Protein 4GBS (pdb70)

Secondary structure (DSSP, 8-state):
------EEEEEETTTTEEEEE--------EEEETTTTEEEE--BTTB----SS-SEEEETTEEEESS-EEEE-S-SSTTT-------SPPEEPEEE---EEE------EE--EEE-TTT--EEEETT--PEEEE---EEE-----EEEE----TT-----EEEESS---/---EEEEEETTTTEEEEE--------EEEETTTTEEEE--BTTB----SS-SEEEETTEEEESS-EEEE-S-SSTTT-------S--EE-EEE---EEE-----S---EE--EEE-TTT--EEEETT---EEEE---EEE-----EEEE----TT-----EEEESS---

Nearest PDB structures (foldseek):
  4gbs-assembly1_A  TM=1.006E+00  e=5.704E-29  Bacteroides fragilis NCTC 9343
  4gbs-assembly2_B  TM=9.965E-01  e=3.617E-28  Bacteroides fragilis NCTC 9343
  3u22-assembly1_A  TM=9.365E-01  e=2.696E-19  Phocaeicola vulgatus ATCC 8482
  6eu8-assembly1_A  TM=7.820E-01  e=2.515E-10  Tannerella forsythia
  6r2h-assembly1_A  TM=8.237E-01  e=5.166E-09  Prevotella intermedia

InterPro domains:
  IPR025921 HmuY protein [PF14064] (61-217)
  IPR025921 HmuY protein [cd12105] (53-220)

Foldseek 3Di:
DDDPVAFFPFDDPPQQKTKGKDQQVALQKWFAASPVSDIDDWADQAGTDDDPDGAWIDHLLWIAGDQKWKDDFPDLDPVVCVPQPGDDDTFHWDFDQPSFNDPPDVDTRHHGDTTTPRVSQWDWAVVPVTDIDGPRWMDIEVRFKTKGADDCDPVPDSIMIMMRPRDDD/DVAFFPFDDPPQQKTKGKDQQVALQKWFAASPVSDIDDWADLAGTDDDPDGAWIDHLLFIAGDQKWKDDFPDLDPVCCVVQDGDDDTFHWDFDQQSFNAQPAVPPGDTRHHGDTTTPRSSQWDWAVVPVTDIDRPRWMDMEVRFKTKGFDDSDPVPDSIMIMMRPRDDD

Structure (mmCIF, N/CA/C/O backbone):
data_4GBS
#
_entry.id   4GBS
#
_cell.length_a   66.009
_cell.length_b   66.009
_cell.length_c   263.457
_cell.angle_alpha   90.000
_cell.angle_beta   90.000
_cell.angle_gamma   90.000
#
_symmetry.space_group_name_H-M   'P 41 2 2'
#
loop_
_entity.id
_entity.type
_entity.pdbx_description
1 polymer 'Putative lipoprotein'
2 non-polymer 'SULFATE ION'
3 water water
#
loop_
_atom_site.group_PDB
_atom_site.id
_atom_site.type_symbol
_atom_site.label_atom_id
_atom_site.label_alt_id
_atom_site.label_comp_id
_atom_site.label_asym_id
_atom_site.label_entity_id
_atom_site.label_seq_id
_atom_site.pdbx_PDB_ins_code
_atom_site.Cartn_x
_atom_site.Cartn_y
_atom_site.Cartn_z
_atom_site.occupancy
_atom_site.B_iso_or_equiv
_atom_site.auth_seq_id
_atom_site.auth_comp_id
_atom_site.auth_asym_id
_atom_site.auth_atom_id
_atom_site.pdbx_PDB_model_num
ATOM 1 N N . PRO A 1 12 ? 83.941 91.210 48.234 1.00 138.64 35 PRO A N 1
ATOM 2 C CA . 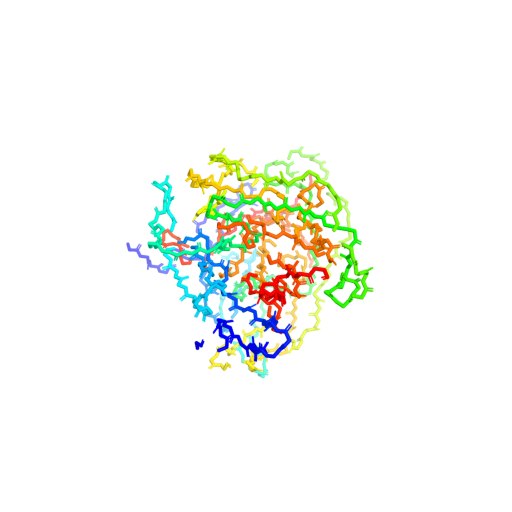PRO A 1 12 ? 82.682 90.471 48.041 1.00 138.44 35 PRO A CA 1
ATOM 3 C C . PRO A 1 12 ? 81.762 91.185 47.051 1.00 137.79 35 PRO A C 1
ATOM 4 O O . PRO A 1 12 ? 81.657 92.412 47.095 1.00 136.48 35 PRO A O 1
ATOM 8 N N . GLU A 1 13 ? 81.101 90.422 46.153 1.00 131.69 36 GLU A N 1
ATOM 9 C CA . GLU A 1 13 ? 80.198 90.973 45.134 1.00 126.72 36 GLU A CA 1
ATOM 10 C C . GLU A 1 13 ? 78.873 90.176 45.133 1.00 132.50 36 GLU A C 1
ATOM 11 O O . GLU A 1 13 ? 78.839 89.037 44.652 1.00 132.65 36 GLU A O 1
ATOM 17 N N . THR A 1 14 ? 77.793 90.779 45.700 1.00 130.01 37 THR A N 1
ATOM 18 C CA . THR A 1 14 ? 76.441 90.193 45.808 1.00 131.19 37 THR A CA 1
ATOM 19 C C . THR A 1 14 ? 75.505 90.760 44.705 1.00 129.11 37 THR A C 1
ATOM 20 O O . THR A 1 14 ? 75.942 91.590 43.898 1.00 123.94 37 THR A O 1
ATOM 24 N N . ALA A 1 15 ? 74.219 90.299 44.676 1.00 125.86 38 ALA A N 1
ATOM 25 C CA . ALA A 1 15 ? 73.180 90.751 43.732 1.00 121.46 38 ALA A CA 1
ATOM 26 C C . ALA A 1 15 ? 72.827 92.238 43.965 1.00 121.50 38 ALA A C 1
ATOM 27 O O . ALA A 1 15 ? 72.371 92.912 43.039 1.00 117.77 38 ALA A O 1
ATOM 34 N N . ASP A 1 17 ? 74.865 94.529 44.195 1.00 104.45 40 ASP A N 1
ATOM 35 C CA . ASP A 1 17 ? 75.863 95.253 43.410 1.00 99.31 40 ASP A CA 1
ATOM 36 C C . ASP A 1 17 ? 75.427 95.371 41.925 1.00 96.21 40 ASP A C 1
ATOM 37 O O . ASP A 1 17 ? 76.134 96.012 41.151 1.00 93.33 40 ASP A O 1
ATOM 42 N N . PHE A 1 18 ? 74.259 94.800 41.542 1.00 89.95 41 PHE A N 1
ATOM 43 C CA . PHE A 1 18 ? 73.710 94.909 40.186 1.00 84.92 41 PHE A CA 1
ATOM 44 C C . PHE A 1 18 ? 72.317 95.556 40.200 1.00 86.87 41 PHE A C 1
ATOM 45 O O . PHE A 1 18 ? 71.629 95.527 41.223 1.00 92.05 41 PHE A O 1
ATOM 53 N N . GLY A 1 19 ? 71.941 96.157 39.068 1.00 75.75 42 GLY A N 1
ATOM 54 C CA . GLY A 1 19 ? 70.675 96.860 38.894 1.00 74.73 42 GLY A CA 1
ATOM 55 C C . GLY A 1 19 ? 70.831 98.364 38.992 1.00 76.98 42 GLY A C 1
ATOM 56 O O . GLY A 1 19 ? 71.878 98.905 38.625 1.00 74.45 42 GLY A O 1
ATOM 57 N N . PHE A 1 20 ? 69.802 99.050 39.509 1.00 75.57 43 PHE A N 1
ATOM 58 C CA . PHE A 1 20 ? 69.819 100.501 39.686 1.00 75.31 43 PHE A CA 1
ATOM 59 C C . PHE A 1 20 ? 70.516 100.786 41.012 1.00 84.03 43 PHE A C 1
ATOM 60 O O . PHE A 1 20 ? 69.874 101.003 42.041 1.00 88.12 43 PHE A O 1
ATOM 68 N N . ILE A 1 21 ? 71.865 100.741 40.976 1.00 79.42 44 ILE A N 1
ATOM 69 C CA . ILE A 1 21 ? 72.760 100.891 42.127 1.00 81.49 44 ILE A CA 1
ATOM 70 C C . ILE A 1 21 ? 72.724 102.351 42.671 1.00 89.46 44 ILE A C 1
ATOM 71 O O . ILE A 1 21 ? 73.062 102.567 43.835 1.00 92.67 44 ILE A O 1
ATOM 76 N N . THR A 1 22 ? 72.277 103.321 41.851 1.00 85.87 45 THR A N 1
ATOM 77 C CA . THR A 1 22 ? 72.095 104.730 42.235 1.00 87.81 45 THR A CA 1
ATOM 78 C C . THR A 1 22 ? 70.782 105.247 41.603 1.00 91.99 45 THR A C 1
ATOM 79 O O . THR A 1 22 ? 70.523 105.024 40.414 1.00 86.76 45 THR A O 1
ATOM 83 N N . ILE A 1 23 ? 69.948 105.901 42.419 1.00 93.69 46 ILE A N 1
ATOM 84 C CA . ILE A 1 23 ? 68.684 106.514 42.004 1.00 94.26 46 ILE A CA 1
ATOM 85 C C . ILE A 1 23 ? 68.581 107.881 42.684 1.00 104.24 46 ILE A C 1
ATOM 86 O O . ILE A 1 23 ? 68.698 107.979 43.913 1.00 108.38 46 ILE A O 1
ATOM 91 N N . ASP A 1 24 ? 68.385 108.930 41.876 1.00 100.87 47 ASP A N 1
ATOM 92 C CA . ASP A 1 24 ? 68.174 110.298 42.342 1.00 105.07 47 ASP A CA 1
ATOM 93 C C . ASP A 1 24 ? 66.917 110.810 41.642 1.00 110.35 47 ASP A C 1
ATOM 94 O O . ASP A 1 24 ? 66.988 111.329 40.523 1.00 106.64 47 ASP A O 1
ATOM 99 N N . HIS A 1 25 ? 65.756 110.613 42.301 1.00 111.89 48 HIS A N 1
ATOM 100 C CA . HIS A 1 25 ? 64.433 110.982 41.792 1.00 113.61 48 HIS A CA 1
ATOM 101 C C . HIS A 1 25 ? 64.304 112.494 41.576 1.00 120.57 48 HIS A C 1
ATOM 102 O O . HIS A 1 25 ? 63.583 112.914 40.666 1.00 120.36 48 HIS A O 1
ATOM 109 N N . ALA A 1 26 ? 64.999 113.298 42.399 1.00 119.85 49 ALA A N 1
ATOM 110 C CA . ALA A 1 26 ? 64.978 114.756 42.311 1.00 122.99 49 ALA A CA 1
ATOM 111 C C . ALA A 1 26 ? 65.658 115.245 41.023 1.00 122.86 49 ALA A C 1
ATOM 112 O O . ALA A 1 26 ? 65.067 116.040 40.290 1.00 124.19 49 ALA A O 1
ATOM 114 N N . ASN A 1 27 ? 66.872 114.740 40.737 1.00 114.22 50 ASN A N 1
ATOM 115 C CA . ASN A 1 27 ? 67.672 115.129 39.573 1.00 109.96 50 ASN A CA 1
ATOM 116 C C . ASN A 1 27 ? 67.321 114.351 38.306 1.00 106.19 50 ASN A C 1
ATOM 117 O O . ASN A 1 27 ? 67.885 114.644 37.247 1.00 102.25 50 ASN A O 1
ATOM 122 N N . HIS A 1 28 ? 66.394 113.369 38.404 1.00 101.04 51 HIS A N 1
ATOM 123 C CA . HIS A 1 28 ? 65.956 112.464 37.314 1.00 96.17 51 HIS A CA 1
ATOM 124 C C . HIS A 1 28 ? 67.173 111.713 36.751 1.00 93.77 51 HIS A C 1
ATOM 125 O O . HIS A 1 28 ? 67.353 111.612 35.536 1.00 90.24 51 HIS A O 1
ATOM 132 N N . SER A 1 29 ? 68.035 111.245 37.659 1.00 89.61 52 SER A N 1
ATOM 133 C CA . SER A 1 29 ? 69.272 110.573 37.295 1.00 85.04 52 SER A CA 1
ATOM 134 C C . SER A 1 29 ? 69.434 109.254 38.058 1.00 87.10 52 SER A C 1
ATOM 135 O O . SER A 1 29 ? 68.652 108.941 38.967 1.00 90.67 52 SER A O 1
ATOM 138 N N . GLY A 1 30 ? 70.445 108.495 37.657 1.00 77.62 53 GLY A N 1
ATOM 139 C CA . GLY A 1 30 ? 70.785 107.234 38.289 1.00 76.34 53 GLY A CA 1
ATOM 140 C C . GLY A 1 30 ? 71.918 106.508 37.598 1.00 76.51 53 GLY A C 1
ATOM 141 O O . GLY A 1 30 ? 72.467 106.988 36.594 1.00 73.09 53 GLY A O 1
ATOM 142 N N . THR A 1 31 ? 72.241 105.315 38.127 1.00 72.40 54 THR A N 1
ATOM 143 C CA . THR A 1 31 ? 73.312 104.464 37.639 1.00 68.27 54 THR A CA 1
ATOM 144 C C . THR A 1 31 ? 72.827 103.032 37.617 1.00 71.34 54 THR A C 1
ATOM 145 O O . THR A 1 31 ? 72.282 102.535 38.601 1.00 73.33 54 THR A O 1
ATOM 149 N N . VAL A 1 32 ? 73.044 102.374 36.481 1.00 65.36 55 VAL A N 1
ATOM 150 C CA . VAL A 1 32 ? 72.692 100.975 36.249 1.00 63.72 55 VAL A CA 1
ATOM 151 C C . VAL A 1 32 ? 73.983 100.174 36.089 1.00 65.14 55 VAL A C 1
ATOM 152 O O . VAL A 1 32 ? 74.882 100.616 35.367 1.00 61.76 55 VAL A O 1
ATOM 156 N N . ARG A 1 33 ? 74.058 98.997 36.749 1.00 62.60 56 ARG A N 1
ATOM 157 C CA . ARG A 1 33 ? 75.178 98.066 36.629 1.00 61.82 56 ARG A CA 1
ATOM 158 C C . ARG A 1 33 ? 74.620 96.669 36.325 1.00 65.83 56 ARG A C 1
ATOM 159 O O . ARG A 1 33 ? 73.737 96.186 37.034 1.00 68.07 56 ARG A O 1
ATOM 167 N N . VAL A 1 34 ? 75.092 96.047 35.232 1.00 60.53 57 VAL A N 1
ATOM 168 C CA . VAL A 1 34 ? 74.629 94.714 34.843 1.00 60.62 57 VAL A CA 1
ATOM 169 C C . VAL A 1 34 ? 75.814 93.807 34.521 1.00 63.46 57 VAL A C 1
ATOM 170 O O . VAL A 1 34 ? 76.851 94.270 34.038 1.00 62.18 57 VAL A O 1
ATOM 174 N N . ASP A 1 35 ? 75.630 92.501 34.779 1.00 61.48 58 ASP A N 1
ATOM 175 C CA . ASP A 1 35 ? 76.560 91.444 34.399 1.00 60.90 58 ASP A CA 1
ATOM 176 C C . ASP A 1 35 ? 76.142 90.967 33.000 1.00 62.60 58 ASP A C 1
ATOM 177 O O . ASP A 1 35 ? 75.136 90.264 32.842 1.00 63.59 58 ASP A O 1
ATOM 182 N N . ALA A 1 36 ? 76.884 91.409 31.991 1.00 56.34 59 ALA A N 1
ATOM 183 C CA . ALA A 1 36 ? 76.628 91.063 30.598 1.00 54.84 59 ALA A CA 1
ATOM 184 C C . ALA A 1 36 ? 77.758 90.154 30.045 1.00 62.89 59 ALA A C 1
ATOM 185 O O . ALA A 1 36 ? 77.948 90.065 28.833 1.00 62.36 59 ALA A O 1
ATOM 187 N N . THR A 1 37 ? 78.479 89.449 30.940 1.00 62.19 60 THR A N 1
ATOM 188 C CA . THR A 1 37 ? 79.573 88.553 30.554 1.00 62.81 60 THR A CA 1
ATOM 189 C C . THR A 1 37 ? 79.079 87.281 29.792 1.00 68.51 60 THR A C 1
ATOM 190 O O . THR A 1 37 ? 79.866 86.708 29.034 1.00 69.31 60 THR A O 1
ATOM 194 N N . GLN A 1 38 ? 77.822 86.833 29.999 1.00 65.53 61 GLN A N 1
ATOM 195 C CA . GLN A 1 38 ? 77.313 85.632 29.320 1.00 66.77 61 GLN A CA 1
ATOM 196 C C . GLN A 1 38 ? 76.820 85.939 27.915 1.00 67.56 61 GLN A C 1
ATOM 197 O O . GLN A 1 38 ? 76.163 86.964 27.693 1.00 65.20 61 GLN A O 1
ATOM 203 N N . TYR A 1 39 ? 77.125 85.039 26.970 1.00 63.89 62 TYR A N 1
ATOM 204 C CA . TYR A 1 39 ? 76.696 85.165 25.575 1.00 62.07 62 TYR A CA 1
ATOM 205 C C . TYR A 1 39 ? 75.254 84.709 25.382 1.00 65.83 62 TYR A C 1
ATOM 206 O O . TYR A 1 39 ? 74.635 84.999 24.357 1.00 65.12 62 TYR A O 1
ATOM 215 N N . THR A 1 40 ? 74.724 83.996 26.375 1.00 63.02 63 THR A N 1
ATOM 216 C CA . THR A 1 40 ? 73.420 83.358 26.354 1.00 64.22 63 THR A CA 1
ATOM 217 C C . THR A 1 40 ? 72.353 84.192 27.050 1.00 67.61 63 THR A C 1
ATOM 218 O O . THR A 1 40 ? 71.256 83.691 27.286 1.00 69.71 63 THR A O 1
ATOM 233 N N . TRP A 1 42 ? 70.277 88.219 27.704 1.00 61.39 65 TRP A N 1
ATOM 234 C CA . TRP A 1 42 ? 69.930 89.630 27.553 1.00 58.57 65 TRP A CA 1
ATOM 235 C C . TRP A 1 42 ? 69.625 90.213 28.913 1.00 63.12 65 TRP A C 1
ATOM 236 O O . TRP A 1 42 ? 68.937 89.581 29.700 1.00 66.42 65 TRP A O 1
ATOM 247 N N . ASN A 1 43 ? 70.100 91.408 29.179 1.00 57.20 66 ASN A N 1
ATOM 248 C CA . ASN A 1 43 ? 6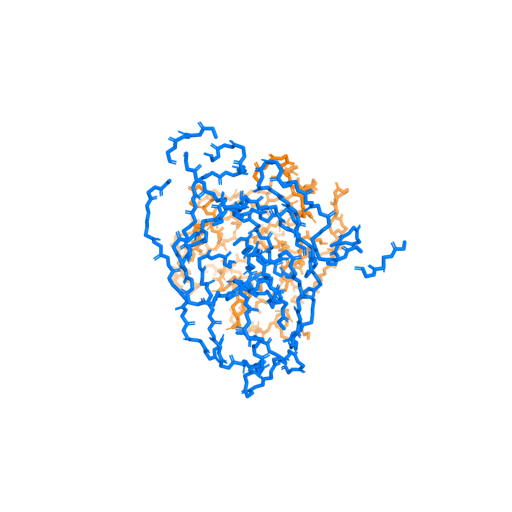9.856 92.120 30.416 1.00 57.63 66 ASN A CA 1
ATOM 249 C C . ASN A 1 43 ? 68.997 93.302 30.054 1.00 60.70 66 ASN A C 1
ATOM 250 O O . ASN A 1 43 ? 69.447 94.212 29.336 1.00 58.61 66 ASN A O 1
ATOM 255 N N . TYR A 1 44 ? 67.725 93.225 30.456 1.00 57.41 67 TYR A N 1
ATOM 256 C CA . TYR A 1 44 ? 66.693 94.209 30.151 1.00 56.03 67 TYR A CA 1
ATOM 257 C C . TYR A 1 44 ? 66.637 95.268 31.233 1.00 61.45 67 TYR A C 1
ATOM 258 O O . TYR A 1 44 ? 66.650 94.952 32.420 1.00 62.63 67 TYR A O 1
ATOM 267 N N . ILE A 1 45 ? 66.605 96.535 30.800 1.00 57.33 68 ILE A N 1
ATOM 268 C CA . ILE A 1 45 ? 66.556 97.703 31.664 1.00 58.04 68 ILE A CA 1
ATOM 269 C C . ILE A 1 45 ? 65.264 98.441 31.392 1.00 64.99 68 ILE A C 1
ATOM 270 O O . ILE A 1 45 ? 64.944 98.744 30.241 1.00 64.33 68 ILE A O 1
ATOM 275 N N . ASN A 1 46 ? 64.528 98.732 32.452 1.00 64.32 69 ASN A N 1
ATOM 276 C CA . ASN A 1 46 ? 63.309 99.503 32.360 1.00 65.54 69 ASN A CA 1
ATOM 277 C C . ASN A 1 46 ? 63.528 100.791 33.163 1.00 70.72 69 ASN A C 1
ATOM 278 O O . ASN A 1 46 ? 63.541 100.784 34.399 1.00 72.08 69 ASN A O 1
ATOM 283 N N . LEU A 1 47 ? 63.763 101.885 32.426 1.00 65.24 70 LEU A N 1
ATOM 284 C CA . LEU A 1 47 ? 64.010 103.219 32.954 1.00 66.52 70 LEU A CA 1
ATOM 285 C C . LEU A 1 47 ? 62.719 103.861 33.482 1.00 76.00 70 LEU A C 1
ATOM 286 O O . LEU A 1 47 ? 62.789 104.783 34.292 1.00 80.07 70 LEU A O 1
ATOM 291 N N . HIS A 1 48 ? 61.550 103.370 33.040 1.00 73.21 71 HIS A N 1
ATOM 292 C CA . HIS A 1 48 ? 60.247 103.842 33.491 1.00 77.20 71 HIS A CA 1
ATOM 293 C C . HIS A 1 48 ? 59.937 103.330 34.897 1.00 86.13 71 HIS A C 1
ATOM 294 O O . HIS A 1 48 ? 59.423 104.095 35.720 1.00 89.47 71 HIS A O 1
ATOM 301 N N . THR A 1 49 ? 60.215 102.032 35.163 1.00 82.27 72 THR A N 1
ATOM 302 C CA . THR A 1 49 ? 59.907 101.394 36.452 1.00 85.69 72 THR A CA 1
ATOM 303 C C . THR A 1 49 ? 61.162 101.238 37.344 1.00 91.56 72 THR A C 1
ATOM 304 O O . THR A 1 49 ? 61.020 100.835 38.504 1.00 95.77 72 THR A O 1
ATOM 308 N N . LEU A 1 50 ? 62.376 101.564 36.813 1.00 83.96 73 LEU A N 1
ATOM 309 C CA . LEU A 1 50 ? 63.683 101.446 37.492 1.00 82.23 73 LEU A CA 1
ATOM 310 C C . LEU A 1 50 ? 63.870 99.986 37.939 1.00 86.86 73 LEU A C 1
ATOM 311 O O . LEU A 1 50 ? 64.176 99.693 39.098 1.00 90.32 73 LEU A O 1
ATOM 316 N N . GLN A 1 51 ? 63.656 99.079 36.983 1.00 81.10 74 GLN A N 1
ATOM 317 C CA . GLN A 1 51 ? 63.718 97.633 37.154 1.00 81.71 74 GLN A CA 1
ATOM 318 C C . GLN A 1 51 ? 64.599 96.971 36.090 1.00 81.75 74 GLN A C 1
ATOM 319 O O . GLN A 1 51 ? 64.709 97.443 34.948 1.00 76.29 74 GLN A O 1
ATOM 325 N N . ILE A 1 52 ? 65.212 95.853 36.497 1.00 80.55 75 ILE A N 1
ATOM 326 C CA . ILE A 1 52 ? 66.146 95.024 35.740 1.00 77.45 75 ILE A CA 1
ATOM 327 C C . ILE A 1 52 ? 65.579 93.621 35.661 1.00 82.11 75 ILE A C 1
ATOM 328 O O . ILE A 1 52 ? 64.940 93.146 36.599 1.00 85.99 75 ILE A O 1
ATOM 333 N N . ASP A 1 53 ? 65.757 92.989 34.508 1.00 75.80 76 ASP A N 1
ATOM 334 C CA . ASP A 1 53 ? 65.313 91.626 34.255 1.00 77.02 76 ASP A CA 1
ATOM 335 C C . ASP A 1 53 ? 66.283 91.010 33.257 1.00 74.87 76 ASP A C 1
ATOM 336 O O . ASP A 1 53 ? 67.101 91.720 32.677 1.00 68.45 76 ASP A O 1
ATOM 341 N N . SER A 1 54 ? 66.223 89.697 33.089 1.00 74.32 77 SER A N 1
ATOM 342 C CA . SER A 1 54 ? 67.070 89.002 32.135 1.00 72.38 77 SER A CA 1
ATOM 343 C C . SER A 1 54 ? 66.318 87.816 31.551 1.00 78.02 77 SER A C 1
ATOM 344 O O . SER A 1 54 ? 65.338 87.348 32.129 1.00 81.23 77 SER A O 1
ATOM 347 N N . ALA A 1 55 ? 66.769 87.352 30.390 1.00 71.95 78 ALA A N 1
ATOM 348 C CA . ALA A 1 55 ? 66.221 86.196 29.700 1.00 72.43 78 ALA A CA 1
ATOM 349 C C . ALA A 1 55 ? 67.269 85.602 28.801 1.00 73.42 78 ALA A C 1
ATOM 350 O O . ALA A 1 55 ? 68.185 86.311 28.367 1.00 69.04 78 ALA A O 1
ATOM 357 N N . VAL A 1 57 ? 68.986 83.925 25.472 1.00 69.06 80 VAL A N 1
ATOM 358 C CA . VAL A 1 57 ? 68.982 84.212 24.051 1.00 66.79 80 VAL A CA 1
ATOM 359 C C . VAL A 1 57 ? 69.752 83.039 23.397 1.00 73.47 80 VAL A C 1
ATOM 360 O O . VAL A 1 57 ? 70.881 82.713 23.805 1.00 72.70 80 VAL A O 1
ATOM 364 N N . THR A 1 58 ? 69.073 82.353 22.457 1.00 72.48 81 THR A N 1
ATOM 365 C CA . THR A 1 58 ? 69.585 81.178 21.743 1.00 75.10 81 THR A CA 1
ATOM 366 C C . THR A 1 58 ? 69.701 81.449 20.242 1.00 80.28 81 THR A C 1
ATOM 367 O O . THR A 1 58 ? 69.420 82.559 19.785 1.00 77.75 81 THR A O 1
ATOM 371 N N . ALA A 1 59 ? 70.046 80.405 19.464 1.00 79.89 82 ALA A N 1
ATOM 372 C CA . ALA A 1 59 ? 70.116 80.483 18.007 1.00 79.92 82 ALA A CA 1
ATOM 373 C C . ALA A 1 59 ? 68.714 80.651 17.418 1.00 85.94 82 ALA A C 1
ATOM 374 O O . ALA A 1 59 ? 68.575 81.004 16.251 1.00 84.85 82 ALA A O 1
ATOM 376 N N . GLU A 1 60 ? 67.676 80.421 18.249 1.00 85.89 83 GLU A N 1
ATOM 377 C CA . GLU A 1 60 ? 66.259 80.546 17.905 1.00 87.63 83 GLU A CA 1
ATOM 378 C C . GLU A 1 60 ? 65.669 81.889 18.424 1.00 91.36 83 GLU A C 1
ATOM 379 O O . GLU A 1 60 ? 64.446 82.074 18.384 1.00 92.43 83 GLU A O 1
ATOM 385 N N . GLY A 1 61 ? 66.534 82.812 18.869 1.00 85.73 84 GLY A N 1
ATOM 386 C CA . GLY A 1 61 ? 66.121 84.125 19.358 1.00 83.00 84 GLY A CA 1
ATOM 387 C C . GLY A 1 61 ? 66.020 84.250 20.866 1.00 86.08 84 GLY A C 1
ATOM 388 O O . GLY A 1 61 ? 66.634 83.470 21.604 1.00 86.58 84 GLY A O 1
ATOM 389 N N . ALA A 1 62 ? 65.233 85.237 21.330 1.00 81.07 85 ALA A N 1
ATOM 390 C CA . ALA A 1 62 ? 65.083 85.528 22.747 1.00 80.58 85 ALA A CA 1
ATOM 391 C C . ALA A 1 62 ? 63.617 85.610 23.198 1.00 85.23 85 ALA A C 1
ATOM 392 O O . ALA A 1 62 ? 62.708 85.721 22.384 1.00 86.19 85 ALA A O 1
ATOM 394 N N . ASP A 1 63 ? 63.417 85.571 24.523 1.00 82.50 86 ASP A N 1
ATOM 395 C CA . ASP A 1 63 ? 62.137 85.730 25.190 1.00 84.11 86 ASP A CA 1
ATOM 396 C C . ASP A 1 63 ? 62.121 87.082 25.891 1.00 82.29 86 ASP A C 1
ATOM 397 O O . ASP A 1 63 ? 62.451 87.162 27.071 1.00 82.77 86 ASP A O 1
ATOM 402 N N . ASP A 1 64 ? 61.771 88.150 25.163 1.00 74.93 87 ASP A N 1
ATOM 403 C CA . ASP A 1 64 ? 61.726 89.508 25.712 1.00 72.68 87 ASP A CA 1
ATOM 404 C C . ASP A 1 64 ? 60.588 89.659 26.706 1.00 80.68 87 ASP A C 1
ATOM 405 O O . ASP A 1 64 ? 59.483 89.171 26.429 1.00 84.04 87 ASP A O 1
ATOM 410 N N . PRO A 1 65 ? 60.800 90.373 27.833 1.00 76.02 88 PRO A N 1
ATOM 411 C CA . PRO A 1 65 ? 59.690 90.592 28.778 1.00 78.98 88 PRO A CA 1
ATOM 412 C C . PRO A 1 65 ? 58.638 91.533 28.180 1.00 82.86 88 PRO A C 1
ATOM 413 O O . PRO A 1 65 ? 58.865 92.145 27.127 1.00 79.27 88 PRO A O 1
ATOM 417 N N . ASP A 1 66 ? 57.486 91.646 28.842 1.00 85.10 89 ASP A N 1
ATOM 418 C CA . ASP A 1 66 ? 56.374 92.470 28.360 1.00 87.43 89 ASP A CA 1
ATOM 419 C C . ASP A 1 66 ? 56.793 93.937 28.217 1.00 89.29 89 ASP A C 1
ATOM 420 O O . ASP A 1 66 ? 56.410 94.593 27.251 1.00 88.67 89 ASP A O 1
ATOM 425 N N . THR A 1 67 ? 57.616 94.433 29.144 1.00 84.78 90 THR A N 1
ATOM 426 C CA . THR A 1 67 ? 57.999 95.834 29.152 1.00 82.04 90 THR A CA 1
ATOM 427 C C . THR A 1 67 ? 59.509 95.953 29.414 1.00 80.89 90 THR A C 1
ATOM 428 O O . THR A 1 67 ? 60.067 95.197 30.211 1.00 82.12 90 THR A O 1
ATOM 432 N N . TRP A 1 68 ? 60.169 96.877 28.690 1.00 72.17 91 TRP A N 1
ATOM 433 C CA . TRP A 1 68 ? 61.613 97.194 28.753 1.00 67.44 91 TRP A CA 1
ATOM 434 C C . TRP A 1 68 ? 61.923 98.377 27.834 1.00 68.55 91 TRP A C 1
ATOM 435 O O . TRP A 1 68 ? 61.181 98.635 26.881 1.00 68.10 91 TRP A O 1
ATOM 446 N N . ASP A 1 69 ? 63.009 99.094 28.117 1.00 63.54 92 ASP A N 1
ATOM 447 C CA . ASP A 1 69 ? 63.413 100.248 27.315 1.00 62.00 92 ASP A CA 1
ATOM 448 C C . ASP A 1 69 ? 64.665 99.914 26.484 1.00 63.99 92 ASP A C 1
ATOM 449 O O . ASP A 1 69 ? 64.722 100.280 25.300 1.00 65.59 92 ASP A O 1
ATOM 454 N N . LEU A 1 70 ? 65.631 99.194 27.077 1.00 56.45 93 LEU A N 1
ATOM 455 C CA . LEU A 1 70 ? 66.826 98.740 26.362 1.00 53.59 93 LEU A CA 1
ATOM 456 C C . LEU A 1 70 ? 67.320 97.423 26.974 1.00 55.58 93 LEU A C 1
ATOM 457 O O . LEU A 1 70 ? 66.859 97.017 28.047 1.00 55.17 93 LEU A O 1
ATOM 462 N N . ALA A 1 71 ? 68.208 96.737 26.252 1.00 51.07 94 ALA A N 1
ATOM 463 C CA . ALA A 1 71 ? 68.767 95.459 26.676 1.00 50.91 94 ALA A CA 1
ATOM 464 C C . ALA A 1 71 ? 70.234 95.387 26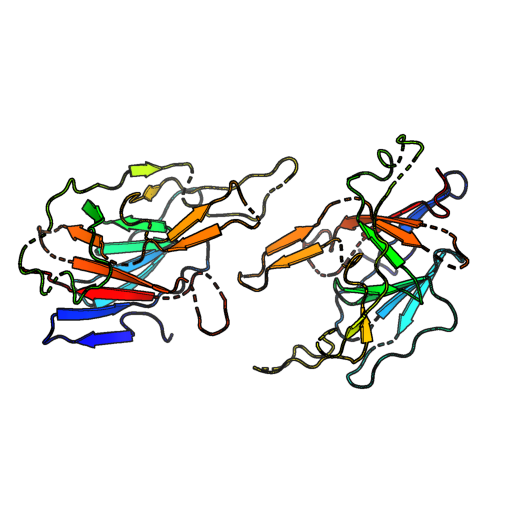.303 1.00 53.70 94 ALA A C 1
ATOM 465 O O . ALA A 1 71 ? 70.638 95.945 25.281 1.00 50.84 94 ALA A O 1
ATOM 467 N N . ILE A 1 72 ? 71.037 94.728 27.163 1.00 52.33 95 ILE A N 1
ATOM 468 C CA . ILE A 1 72 ? 72.486 94.566 26.986 1.00 50.57 95 ILE A CA 1
ATOM 469 C C . ILE A 1 72 ? 72.830 93.073 27.002 1.00 53.19 95 ILE A C 1
ATOM 470 O O . ILE A 1 72 ? 72.420 92.341 27.892 1.00 53.20 95 ILE A O 1
ATOM 475 N N . HIS A 1 73 ? 73.557 92.643 25.964 1.00 49.39 96 HIS A N 1
ATOM 476 C CA . HIS A 1 73 ? 74.139 91.322 25.721 1.00 49.51 96 HIS A CA 1
ATOM 477 C C . HIS A 1 73 ? 75.578 91.569 25.438 1.00 55.33 96 HIS A C 1
ATOM 478 O O . HIS A 1 73 ? 75.852 92.259 24.463 1.00 55.73 96 HIS A O 1
ATOM 485 N N . ARG A 1 74 ? 76.507 91.085 26.271 1.00 52.35 97 ARG A N 1
ATOM 486 C CA . ARG A 1 74 ? 77.926 91.382 26.073 1.00 51.82 97 ARG A CA 1
ATOM 487 C C . ARG A 1 74 ? 78.057 92.912 25.976 1.00 55.83 97 ARG A C 1
ATOM 488 O O . ARG A 1 74 ? 77.600 93.603 26.887 1.00 54.35 97 ARG A O 1
ATOM 496 N N . TYR A 1 75 ? 78.574 93.452 24.857 1.00 53.93 98 TYR A N 1
ATOM 497 C CA . TYR A 1 75 ? 78.714 94.912 24.730 1.00 52.69 98 TYR A CA 1
ATOM 498 C C . TYR A 1 75 ? 77.681 95.481 23.781 1.00 56.07 98 TYR A C 1
ATOM 499 O O . TYR A 1 75 ? 77.706 96.681 23.499 1.00 58.11 98 TYR A O 1
ATOM 508 N N . ASP A 1 76 ? 76.763 94.611 23.319 1.00 50.62 99 ASP A N 1
ATOM 509 C CA . ASP A 1 76 ? 75.676 94.864 22.380 1.00 48.92 99 ASP A CA 1
ATOM 510 C C . ASP A 1 76 ? 74.448 95.423 23.058 1.00 52.32 99 ASP A C 1
ATOM 511 O O . ASP A 1 76 ? 74.06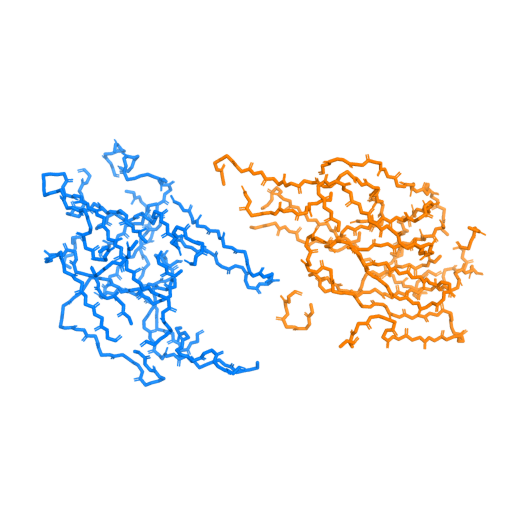4 94.979 24.137 1.00 51.72 99 ASP A O 1
ATOM 516 N N . VAL A 1 77 ? 73.793 96.358 22.381 1.00 49.33 100 VAL A N 1
ATOM 517 C CA . VAL A 1 77 ? 72.578 96.998 22.860 1.00 48.44 100 VAL A CA 1
ATOM 518 C C . VAL A 1 77 ? 71.469 96.832 21.819 1.00 51.97 100 VAL A C 1
ATOM 519 O O . VAL A 1 77 ? 71.713 96.968 20.620 1.00 52.04 100 VAL A O 1
ATOM 523 N N . LYS A 1 78 ? 70.257 96.558 22.289 1.00 48.82 101 LYS A N 1
ATOM 524 C CA . LYS A 1 78 ? 69.051 96.578 21.470 1.00 49.42 101 LYS A CA 1
ATOM 525 C C . LYS A 1 78 ? 68.042 97.442 22.217 1.00 53.32 101 LYS A C 1
ATOM 526 O O . LYS A 1 78 ? 68.131 97.583 23.446 1.00 51.65 101 LYS A O 1
ATOM 532 N N . THR A 1 79 ? 67.123 98.063 21.481 1.00 50.47 102 THR A N 1
ATOM 533 C CA . THR A 1 79 ? 66.114 98.910 22.101 1.00 51.22 102 THR A CA 1
ATOM 534 C C . THR A 1 79 ? 64.755 98.279 21.829 1.00 55.70 102 THR A C 1
ATOM 535 O O . THR A 1 79 ? 64.652 97.330 21.050 1.00 54.16 102 THR A O 1
ATOM 539 N N . ASN A 1 80 ? 63.722 98.775 22.501 1.00 54.83 103 ASN A N 1
ATOM 540 C CA . ASN A 1 80 ? 62.375 98.262 22.305 1.00 56.84 103 ASN A CA 1
ATOM 541 C C . ASN A 1 80 ? 61.607 99.236 21.434 1.00 61.35 103 ASN A C 1
ATOM 542 O O . ASN A 1 80 ? 60.839 100.039 21.956 1.00 62.33 103 ASN A O 1
ATOM 547 N N . GLY A 1 81 ? 61.874 99.215 20.126 1.00 57.76 104 GLY A N 1
ATOM 548 C CA . GLY A 1 81 ? 61.284 100.169 19.187 1.00 58.47 104 GLY A CA 1
ATOM 549 C C . GLY A 1 81 ? 61.810 101.588 19.373 1.00 63.63 104 GLY A C 1
ATOM 550 O O . GLY A 1 81 ? 61.145 102.554 19.008 1.00 66.10 104 GLY A O 1
ATOM 551 N N . GLY A 1 82 ? 62.993 101.712 19.961 1.00 59.56 105 GLY A N 1
ATOM 552 C CA . GLY A 1 82 ? 63.628 102.994 20.246 1.00 60.74 105 GLY A CA 1
ATOM 553 C C . GLY A 1 82 ? 64.542 103.471 19.138 1.00 64.84 105 GLY A C 1
ATOM 554 O O . GLY A 1 82 ? 64.711 102.785 18.124 1.00 64.12 105 GLY A O 1
ATOM 555 N N . GLU A 1 83 ? 65.089 104.672 19.299 1.00 61.34 106 GLU A N 1
ATOM 556 C CA . GLU A 1 83 ? 66.026 105.267 18.351 1.00 62.14 106 GLU A CA 1
ATOM 557 C C . GLU A 1 83 ? 67.068 106.052 19.151 1.00 65.53 106 GLU A C 1
ATOM 558 O O . GLU A 1 83 ? 66.757 106.651 20.186 1.00 65.27 106 GLU A O 1
ATOM 564 N N . VAL A 1 84 ? 68.330 105.934 18.730 1.00 61.81 107 VAL A N 1
ATOM 565 C CA . VAL A 1 84 ? 69.443 106.500 19.473 1.00 60.93 107 VAL A CA 1
ATOM 566 C C . VAL A 1 84 ? 70.240 107.494 18.629 1.00 67.58 107 VAL A C 1
ATOM 567 O O . VAL A 1 84 ? 70.445 107.286 17.437 1.00 68.35 107 VAL A O 1
ATOM 571 N N . LEU A 1 85 ? 70.727 108.550 19.290 1.00 65.17 108 LEU A N 1
ATOM 572 C CA . LEU A 1 85 ? 71.625 109.547 18.733 1.00 67.10 108 LEU A CA 1
ATOM 573 C C . LEU A 1 85 ? 72.892 109.626 19.588 1.00 69.41 108 LEU A C 1
ATOM 574 O O . LEU A 1 85 ? 72.802 109.813 20.802 1.00 68.10 108 LEU A O 1
ATOM 579 N N . GLU A 1 86 ? 74.065 109.474 18.953 1.00 66.26 109 GLU A N 1
ATOM 580 C CA . GLU A 1 86 ? 75.364 109.648 19.594 1.00 65.40 109 GLU A CA 1
ATOM 581 C C . GLU A 1 86 ? 75.700 111.142 19.556 1.00 73.91 109 GLU A C 1
ATOM 582 O O . GLU A 1 86 ? 75.931 111.694 18.469 1.00 74.90 109 GLU A O 1
ATOM 588 N N . THR A 1 87 ? 75.673 111.812 20.719 1.00 72.70 110 THR A N 1
ATOM 589 C CA . THR A 1 87 ? 75.965 113.249 20.789 1.00 76.40 110 THR A CA 1
ATOM 590 C C . THR A 1 87 ? 77.471 113.485 20.820 1.00 82.17 110 THR A C 1
ATOM 591 O O . THR A 1 87 ? 78.241 112.529 20.852 1.00 77.84 110 THR A O 1
ATOM 595 N N . ASP A 1 88 ? 77.888 114.763 20.807 1.00 84.79 111 ASP A N 1
ATOM 596 C CA . ASP A 1 88 ? 79.301 115.130 20.870 1.00 86.73 111 ASP A CA 1
ATOM 597 C C . ASP A 1 88 ? 79.731 115.336 22.333 1.00 88.69 111 ASP A C 1
ATOM 598 O O . ASP A 1 88 ? 80.930 115.465 22.587 1.00 89.25 111 ASP A O 1
ATOM 603 N N . TYR A 1 89 ? 78.766 115.340 23.290 1.00 83.60 112 TYR A N 1
ATOM 604 C CA . TYR A 1 89 ? 79.031 115.531 24.724 1.00 83.63 112 TYR A CA 1
ATOM 605 C C . TYR A 1 89 ? 79.638 114.271 25.328 1.00 84.68 112 TYR A C 1
ATOM 606 O O . TYR A 1 89 ? 79.220 113.161 24.981 1.00 81.44 112 TYR A O 1
ATOM 615 N N . GLN A 1 90 ? 80.631 114.449 26.226 1.00 82.60 113 GLN A N 1
ATOM 616 C CA . GLN A 1 90 ? 81.340 113.363 26.909 1.00 79.81 113 GLN A CA 1
ATOM 617 C C . GLN A 1 90 ? 81.007 113.333 28.420 1.00 82.55 113 GLN A C 1
ATOM 618 O O . GLN A 1 90 ? 81.614 112.586 29.188 1.00 81.38 113 GLN A O 1
ATOM 624 N N . SER A 1 91 ? 79.992 114.090 28.810 1.00 79.83 114 SER A N 1
ATOM 625 C CA . SER A 1 91 ? 79.507 114.210 30.176 1.00 80.07 114 SER A CA 1
ATOM 626 C C . SER A 1 91 ? 78.018 114.498 30.171 1.00 83.68 114 SER A C 1
ATOM 627 O O . SER A 1 91 ? 77.559 115.282 29.333 1.00 84.95 114 SER A O 1
ATOM 630 N N . LEU A 1 92 ? 77.261 113.881 31.108 1.00 77.65 115 LEU A N 1
ATOM 631 C CA . LEU A 1 92 ? 75.829 114.146 31.278 1.00 77.17 115 LEU A CA 1
ATOM 632 C C . LEU A 1 92 ? 75.633 115.606 31.721 1.00 87.92 115 LEU A C 1
ATOM 633 O O . LEU A 1 92 ? 74.656 116.245 31.315 1.00 90.54 115 LEU A O 1
ATOM 638 N N . SER A 1 93 ? 76.600 116.140 32.503 1.00 87.39 116 SER A N 1
ATOM 639 C CA . SER A 1 93 ? 76.660 117.525 32.993 1.00 92.44 116 SER A CA 1
ATOM 640 C C . SER A 1 93 ? 76.771 118.520 31.830 1.00 98.51 116 SER A C 1
ATOM 641 O O . SER A 1 93 ? 76.035 119.506 31.808 1.00 100.04 116 SER A O 1
ATOM 644 N N . ALA A 1 94 ? 77.669 118.232 30.856 1.00 95.43 117 ALA A N 1
ATOM 645 C CA . ALA A 1 94 ? 77.901 119.020 29.638 1.00 97.40 117 ALA A CA 1
ATOM 646 C C . ALA A 1 94 ? 76.613 119.105 28.787 1.00 100.45 117 ALA A C 1
ATOM 647 O O . ALA A 1 94 ? 76.297 120.181 28.269 1.00 104.24 117 ALA A O 1
ATOM 649 N N . LEU A 1 95 ? 75.865 117.983 28.672 1.00 91.74 118 LEU A N 1
ATOM 650 C CA . LEU A 1 95 ? 74.587 117.932 27.966 1.00 90.61 118 LEU A CA 1
ATOM 651 C C . LEU A 1 95 ? 73.553 118.817 28.673 1.00 99.27 118 LEU A C 1
ATOM 652 O O . LEU A 1 95 ? 72.967 119.689 28.034 1.00 101.53 118 LEU A O 1
ATOM 665 N N . ASN A 1 97 ? 73.936 121.285 30.763 1.00 113.57 120 ASN A N 1
ATOM 666 C CA . ASN A 1 97 ? 74.362 122.693 30.742 1.00 119.36 120 ASN A CA 1
ATOM 667 C C . ASN A 1 97 ? 74.064 123.370 29.388 1.00 127.51 120 ASN A C 1
ATOM 668 O O . ASN A 1 97 ? 73.690 124.550 29.381 1.00 132.73 120 ASN A O 1
ATOM 673 N N . ALA A 1 98 ? 74.224 122.641 28.263 1.00 121.37 121 ALA A N 1
ATOM 674 C CA . ALA A 1 98 ? 73.998 123.149 26.905 1.00 123.45 121 ALA A CA 1
ATOM 675 C C . ALA A 1 98 ? 72.620 123.821 26.744 1.00 132.20 121 ALA A C 1
ATOM 676 O O . ALA A 1 98 ? 72.502 124.752 25.943 1.00 135.97 121 ALA A O 1
ATOM 678 N N . GLY A 1 99 ? 71.616 123.350 27.502 1.00 128.27 122 GLY A N 1
ATOM 679 C CA . GLY A 1 99 ? 70.246 123.862 27.470 1.00 131.58 122 GLY A CA 1
ATOM 680 C C . GLY A 1 99 ? 69.624 123.852 26.090 1.00 136.79 122 GLY A C 1
ATOM 681 O O . GLY A 1 99 ? 68.822 124.725 25.754 1.00 141.47 122 GLY A O 1
ATOM 682 N N . SER A 1 100 ? 70.026 122.878 25.275 1.00 129.34 123 SER A N 1
ATOM 683 C CA . SER A 1 100 ? 69.569 122.707 23.907 1.00 129.18 123 SER A CA 1
ATOM 684 C C . SER A 1 100 ? 69.603 121.250 23.517 1.00 127.44 123 SER A C 1
ATOM 685 O O . SER A 1 100 ? 70.561 120.530 23.836 1.00 123.67 123 SER A O 1
ATOM 696 N N . PRO A 1 102 ? 70.390 118.275 21.426 1.00 108.80 125 PRO A N 1
ATOM 697 C CA . PRO A 1 102 ? 71.416 117.988 20.407 1.00 107.12 125 PRO A CA 1
ATOM 698 C C . PRO A 1 102 ? 70.809 117.551 19.081 1.00 110.04 125 PRO A C 1
ATOM 699 O O . PRO A 1 102 ? 69.915 116.693 19.052 1.00 107.42 125 PRO A O 1
ATOM 703 N N . GLN A 1 103 ? 71.267 118.181 17.993 1.00 108.62 126 GLN A N 1
ATOM 704 C CA . GLN A 1 103 ? 70.816 117.883 16.638 1.00 108.81 126 GLN A CA 1
ATOM 705 C C . GLN A 1 103 ? 71.559 116.651 16.117 1.00 107.33 126 GLN A C 1
ATOM 706 O O . GLN A 1 103 ? 72.661 116.351 16.580 1.00 105.44 126 GLN A O 1
ATOM 712 N N . GLY A 1 104 ? 70.929 115.939 15.190 1.00 101.47 127 GLY A N 1
ATOM 713 C CA . GLY A 1 104 ? 71.473 114.730 14.591 1.00 97.24 127 GLY A CA 1
ATOM 714 C C . GLY A 1 104 ? 70.404 113.732 14.199 1.00 96.75 127 GLY A C 1
ATOM 715 O O . GLY A 1 104 ? 69.233 113.885 14.562 1.00 96.22 127 GLY A O 1
ATOM 716 N N . ILE A 1 105 ? 70.804 112.706 13.441 1.00 90.54 128 ILE A N 1
ATOM 717 C CA . ILE A 1 105 ? 69.883 111.675 12.970 1.00 88.11 128 ILE A CA 1
ATOM 718 C C . ILE A 1 105 ? 69.819 110.562 14.010 1.00 84.02 128 ILE A C 1
ATOM 719 O O . ILE A 1 105 ? 70.857 109.981 14.362 1.00 81.58 128 ILE A O 1
ATOM 724 N N . PHE A 1 106 ? 68.596 110.273 14.498 1.00 76.11 129 PHE A N 1
ATOM 725 C CA . PHE A 1 106 ? 68.336 109.192 15.448 1.00 70.43 129 PHE A CA 1
ATOM 726 C C . PHE A 1 106 ? 68.306 107.874 14.682 1.00 73.45 129 PHE A C 1
ATOM 727 O O . PHE A 1 106 ? 67.665 107.763 13.630 1.00 75.68 129 PHE A O 1
ATOM 735 N N . VAL A 1 107 ? 69.063 106.896 15.185 1.00 66.52 130 VAL A N 1
ATOM 736 C CA . VAL A 1 107 ? 69.234 105.607 14.536 1.00 64.00 130 VAL A CA 1
ATOM 737 C C . VAL A 1 107 ? 68.406 104.541 15.243 1.00 66.33 130 VAL A C 1
ATOM 738 O O . VAL A 1 107 ? 68.561 104.305 16.449 1.00 63.66 130 VAL A O 1
ATOM 742 N N . ALA A 1 108 ? 67.531 103.895 14.463 1.00 63.92 131 ALA A N 1
ATOM 743 C CA . ALA A 1 108 ? 66.690 102.808 14.948 1.00 61.95 131 ALA A CA 1
ATOM 744 C C . ALA A 1 108 ? 67.470 101.497 14.935 1.00 61.70 131 ALA A C 1
ATOM 745 O O . ALA A 1 108 ? 68.562 101.446 14.379 1.00 61.35 131 ALA A O 1
ATOM 747 N N . ASP A 1 109 ? 66.919 100.451 15.555 1.00 56.44 132 ASP A N 1
ATOM 748 C CA . ASP A 1 109 ? 67.530 99.129 15.544 1.00 55.36 132 ASP A CA 1
ATOM 749 C C . ASP A 1 109 ? 67.501 98.526 14.174 1.00 62.00 132 ASP A C 1
ATOM 750 O O . ASP A 1 109 ? 66.610 98.823 13.371 1.00 63.65 132 ASP A O 1
ATOM 755 N N . GLU A 1 110 ? 68.448 97.639 13.927 1.00 58.95 133 GLU A N 1
ATOM 756 C CA . GLU A 1 110 ? 68.526 96.867 12.690 1.00 59.89 133 GLU A CA 1
ATOM 757 C C . GLU A 1 110 ? 68.312 95.411 13.012 1.00 61.52 133 GLU A C 1
ATOM 758 O O . GLU A 1 110 ? 68.646 94.960 14.104 1.00 59.38 133 GLU A O 1
ATOM 764 N N . TRP A 1 111 ? 67.728 94.684 12.088 1.00 60.53 134 TRP A N 1
ATOM 765 C CA . TRP A 1 111 ? 67.536 93.251 12.238 1.00 60.54 134 TRP A CA 1
ATOM 766 C C . TRP A 1 111 ? 68.814 92.582 11.752 1.00 65.19 134 TRP A C 1
ATOM 767 O O . TRP A 1 111 ? 69.259 92.844 10.626 1.00 65.73 134 TRP A O 1
ATOM 778 N N . THR A 1 112 ? 69.453 91.800 12.638 1.00 59.11 135 THR A N 1
ATOM 779 C CA . THR A 1 112 ? 70.734 91.153 12.354 1.00 58.43 135 THR A CA 1
ATOM 780 C C . THR A 1 112 ? 70.655 89.644 12.519 1.00 61.87 135 THR A C 1
ATOM 781 O O . THR A 1 112 ? 69.879 89.144 13.336 1.00 61.74 135 THR A O 1
ATOM 785 N N . THR A 1 113 ? 71.478 88.923 11.754 1.00 58.57 136 THR A N 1
ATOM 786 C CA . THR A 1 113 ? 71.574 87.468 11.846 1.00 59.78 136 THR A CA 1
ATOM 787 C C . THR A 1 113 ? 73.027 87.072 12.106 1.00 64.52 136 THR A C 1
ATOM 788 O O . THR A 1 113 ? 73.313 85.892 12.296 1.00 66.51 136 THR A O 1
ATOM 792 N N . ASN A 1 114 ? 73.942 88.057 12.104 1.00 59.74 137 ASN A N 1
ATOM 793 C CA . ASN A 1 114 ? 75.369 87.820 12.265 1.00 60.06 137 ASN A CA 1
ATOM 794 C C . ASN A 1 114 ? 76.037 88.776 13.266 1.00 61.77 137 ASN A C 1
ATOM 795 O O . ASN A 1 114 ? 77.238 89.027 13.120 1.00 60.93 137 ASN A O 1
ATOM 811 N N . ILE A 1 116 ? 74.728 89.216 17.178 1.00 54.78 139 ILE A N 1
ATOM 812 C CA . ILE A 1 116 ? 74.531 88.735 18.555 1.00 52.63 139 ILE A CA 1
ATOM 813 C C . ILE A 1 116 ? 75.010 87.281 18.651 1.00 58.03 139 ILE A C 1
ATOM 814 O O . ILE A 1 116 ? 74.274 86.357 18.324 1.00 58.92 139 ILE A O 1
ATOM 819 N N . ALA A 1 117 ? 76.265 87.101 19.089 1.00 55.73 140 ALA A N 1
ATOM 820 C CA . ALA A 1 117 ? 76.903 85.806 19.311 1.00 58.33 140 ALA A CA 1
ATOM 821 C C . ALA A 1 117 ? 76.302 85.128 20.552 1.00 63.59 140 ALA A C 1
ATOM 822 O O . ALA A 1 117 ? 76.215 85.759 21.594 1.00 59.45 140 ALA A O 1
ATOM 824 N N . VAL A 1 118 ? 75.857 83.873 20.439 1.00 66.82 141 VAL A N 1
ATOM 825 C CA . VAL A 1 118 ? 75.256 83.165 21.573 1.00 69.54 141 VAL A CA 1
ATOM 826 C C . VAL A 1 118 ? 76.077 81.873 21.883 1.00 85.33 141 VAL A C 1
ATOM 827 O O . VAL A 1 118 ? 75.925 81.305 22.964 1.00 86.37 141 VAL A O 1
ATOM 831 N N . ASP A 1 119 ? 76.975 81.458 20.969 1.00 90.44 142 ASP A N 1
ATOM 832 C CA . ASP A 1 119 ? 77.856 80.302 21.146 1.00 96.83 142 ASP A CA 1
ATOM 833 C C . ASP A 1 119 ? 79.221 80.600 20.508 1.00 108.15 142 ASP A C 1
ATOM 834 O O . ASP A 1 119 ? 79.319 80.650 19.275 1.00 108.65 142 ASP A O 1
ATOM 839 N N . VAL A 1 120 ? 80.270 80.805 21.356 1.00 109.18 143 VAL A N 1
ATOM 840 C CA . VAL A 1 120 ? 81.651 81.079 20.908 1.00 111.14 143 VAL A CA 1
ATOM 841 C C . VAL A 1 120 ? 82.534 79.815 21.141 1.00 123.58 143 VAL A C 1
ATOM 842 O O . VAL A 1 120 ? 83.766 79.902 21.095 1.00 124.49 143 VAL A O 1
ATOM 846 N N . SER A 1 121 ? 81.898 78.641 21.337 1.00 125.76 144 SER A N 1
ATOM 847 C CA . SER A 1 121 ? 82.602 77.380 21.597 1.00 131.32 144 SER A CA 1
ATOM 848 C C . SER A 1 121 ? 83.242 76.772 20.319 1.00 141.21 144 SER A C 1
ATOM 849 O O . SER A 1 121 ? 83.994 75.800 20.436 1.00 145.16 144 SER A O 1
ATOM 851 N N . HIS A 1 122 ? 82.974 77.335 19.122 1.00 138.14 145 HIS A N 1
ATOM 852 C CA . HIS A 1 122 ? 83.560 76.810 17.880 1.00 141.88 145 HIS A CA 1
ATOM 853 C C . HIS A 1 122 ? 84.672 77.748 17.345 1.00 144.85 145 HIS A C 1
ATOM 854 O O . HIS A 1 122 ? 85.185 77.534 16.242 1.00 147.39 145 HIS A O 1
ATOM 866 N N . GLY A 1 128 ? 86.556 79.359 13.040 1.00 128.02 151 GLY A N 1
ATOM 867 C CA . GLY A 1 128 ? 85.871 78.926 11.828 1.00 130.44 151 GLY A CA 1
ATOM 868 C C . GLY A 1 128 ? 84.358 79.064 11.875 1.00 130.50 151 GLY A C 1
ATOM 869 O O . GLY A 1 128 ? 83.736 79.420 10.866 1.00 130.65 151 GLY A O 1
ATOM 870 N N . TYR A 1 129 ? 83.751 78.751 13.045 1.00 122.79 152 TYR A N 1
ATOM 871 C CA . TYR A 1 129 ? 82.306 78.837 13.277 1.00 118.63 152 TYR A CA 1
ATOM 872 C C . TYR A 1 129 ? 82.021 79.648 14.550 1.00 115.55 152 TYR A C 1
ATOM 873 O O . TYR A 1 129 ? 82.810 79.630 15.499 1.00 115.09 152 TYR A O 1
ATOM 875 N N . LEU A 1 130 ? 80.909 80.399 14.534 1.00 105.83 153 LEU A N 1
ATOM 876 C CA . LEU A 1 130 ? 80.426 81.251 15.625 1.00 99.07 153 LEU A CA 1
ATOM 877 C C . LEU A 1 130 ? 78.907 81.374 15.467 1.00 96.78 153 LEU A C 1
ATOM 878 O O . LEU A 1 130 ? 78.448 81.830 14.418 1.00 97.70 153 LEU A O 1
ATOM 883 N N . ILE A 1 131 ? 78.127 80.884 16.448 1.00 87.57 154 ILE A N 1
ATOM 884 C CA . ILE A 1 131 ? 76.666 80.841 16.326 1.00 84.25 154 ILE A CA 1
ATOM 885 C C . ILE A 1 131 ? 76.058 82.163 16.786 1.00 80.11 154 ILE A C 1
ATOM 886 O O . ILE A 1 131 ? 76.331 82.633 17.892 1.00 77.78 154 ILE A O 1
ATOM 891 N N . TYR A 1 132 ? 75.193 82.735 15.925 1.00 72.87 155 TYR A N 1
ATOM 892 C CA . TYR A 1 132 ? 74.505 83.992 16.178 1.00 67.50 155 TYR A CA 1
ATOM 893 C C . TYR A 1 132 ? 73.028 83.799 16.371 1.00 70.71 155 TYR A C 1
ATOM 894 O O . TYR A 1 132 ? 72.441 82.825 15.891 1.00 72.06 155 TYR A O 1
ATOM 903 N N . ALA A 1 133 ? 72.423 84.758 17.066 1.00 64.61 156 ALA A N 1
ATOM 904 C CA . ALA A 1 133 ? 70.993 84.815 17.253 1.00 64.45 156 ALA A CA 1
ATOM 905 C C . ALA A 1 133 ? 70.390 85.797 16.282 1.00 68.42 156 ALA A C 1
ATOM 906 O O . ALA A 1 133 ? 70.933 86.904 16.137 1.00 66.22 156 ALA A O 1
ATOM 908 N N . PRO A 1 134 ? 69.272 85.447 15.601 1.00 66.17 157 PRO A N 1
ATOM 909 C CA . PRO A 1 134 ? 68.574 86.473 14.810 1.00 65.08 157 PRO A CA 1
ATOM 910 C C . PRO A 1 134 ? 68.008 87.472 15.823 1.00 66.39 157 PRO A C 1
ATOM 911 O O . PRO A 1 134 ? 67.333 87.065 16.790 1.00 66.81 157 PRO A O 1
ATOM 915 N N . SER A 1 135 ? 68.416 88.741 15.711 1.00 58.75 158 SER A N 1
ATOM 916 C CA . SER A 1 135 ? 68.051 89.704 16.732 1.00 55.70 158 SER A CA 1
ATOM 917 C C . SER A 1 135 ? 68.069 91.130 16.251 1.00 57.27 158 SER A C 1
ATOM 918 O O . SER A 1 135 ? 68.798 91.466 15.326 1.00 55.74 158 SER A O 1
ATOM 921 N N . ASP A 1 136 ? 67.328 91.991 16.960 1.00 54.70 159 ASP A N 1
ATOM 922 C CA . ASP A 1 136 ? 67.413 93.437 16.814 1.00 53.50 159 ASP A CA 1
ATOM 923 C C . ASP A 1 136 ? 68.709 93.885 17.416 1.00 55.54 159 ASP A C 1
ATOM 924 O O . ASP A 1 136 ? 69.205 93.256 18.368 1.00 55.46 159 ASP A O 1
ATOM 929 N N . PHE A 1 137 ? 69.270 94.960 16.882 1.00 49.86 160 PHE A N 1
ATOM 930 C CA . PHE A 1 137 ? 70.533 95.491 17.353 1.00 47.25 160 PHE A CA 1
ATOM 931 C C . PHE A 1 137 ? 70.592 96.990 17.087 1.00 53.48 160 PHE A C 1
ATOM 932 O O . PHE A 1 137 ? 70.287 97.410 15.965 1.00 55.49 160 PHE A O 1
ATOM 940 N N . ASN A 1 138 ? 70.962 97.800 18.104 1.00 49.02 161 ASN A N 1
ATOM 941 C CA . ASN A 1 138 ? 71.105 99.230 17.881 1.00 49.44 161 ASN A CA 1
ATOM 942 C C . ASN A 1 138 ? 72.563 99.532 17.624 1.00 54.96 161 ASN A C 1
ATOM 943 O O . ASN A 1 138 ? 73.364 99.460 18.562 1.00 55.09 161 ASN A O 1
ATOM 948 N N . PRO A 1 139 ? 72.950 99.836 16.364 1.00 52.26 162 PRO A N 1
ATOM 949 C CA . PRO A 1 139 ? 74.375 100.097 16.088 1.00 52.71 162 PRO A CA 1
ATOM 950 C C . PRO A 1 139 ? 74.869 101.417 16.674 1.00 59.01 162 PRO A C 1
ATOM 951 O O . PRO A 1 139 ? 76.079 101.604 16.802 1.00 60.00 162 PRO A O 1
ATOM 955 N N . GLU A 1 140 ? 73.947 102.332 17.004 1.00 56.57 163 GLU A N 1
ATOM 956 C CA . GLU A 1 140 ? 74.311 103.651 17.486 1.00 58.56 163 GLU A CA 1
ATOM 957 C C . GLU A 1 140 ? 74.678 103.595 18.971 1.00 62.50 163 GLU A C 1
ATOM 958 O O . GLU A 1 140 ? 75.746 104.088 19.319 1.00 62.79 163 GLU A O 1
ATOM 964 N N . LEU A 1 141 ? 73.812 103.030 19.845 1.00 57.38 164 LEU A N 1
ATOM 965 C CA . LEU A 1 141 ? 74.124 102.986 21.274 1.00 56.11 164 LEU A CA 1
ATOM 966 C C . LEU A 1 141 ? 75.291 102.041 21.526 1.00 60.58 164 LEU A C 1
ATOM 967 O O . LEU A 1 141 ? 76.117 102.335 22.395 1.00 61.40 164 LEU A O 1
ATOM 972 N N . SER A 1 142 ? 75.408 100.946 20.732 1.00 56.47 165 SER A N 1
ATOM 973 C CA . SER A 1 142 ? 76.484 99.944 20.881 1.00 54.89 165 SER A CA 1
ATOM 974 C C . SER A 1 142 ? 77.893 100.538 20.551 1.00 57.14 165 SER A C 1
ATOM 975 O O . SER A 1 142 ? 78.920 99.925 20.891 1.00 55.83 165 SER A O 1
ATOM 989 N N . TRP A 1 144 ? 79.160 102.769 22.219 1.00 54.91 167 TRP A N 1
ATOM 990 C CA . TRP A 1 144 ? 79.669 103.164 23.537 1.00 54.73 167 TRP A CA 1
ATOM 991 C C . TRP A 1 144 ? 80.949 102.384 23.903 1.00 58.28 167 TRP A C 1
ATOM 992 O O . TRP A 1 144 ? 81.683 102.818 24.791 1.00 58.52 167 TRP A O 1
ATOM 1003 N N . LEU A 1 145 ? 81.230 101.289 23.187 1.00 55.13 168 LEU A N 1
ATOM 1004 C CA . LEU A 1 145 ? 82.453 100.507 23.308 1.00 56.06 168 LEU A CA 1
ATOM 1005 C C . LEU A 1 145 ? 82.840 99.991 21.925 1.00 63.50 168 LEU A C 1
ATOM 1006 O O . LEU A 1 145 ? 82.023 99.387 21.228 1.00 64.42 168 LEU A O 1
ATOM 1011 N N . ASN A 1 146 ? 84.063 100.285 21.506 1.00 61.61 169 ASN A N 1
ATOM 1012 C CA . ASN A 1 146 ? 84.579 99.801 20.236 1.00 62.32 169 ASN A CA 1
ATOM 1013 C C . ASN A 1 146 ? 85.505 98.647 20.522 1.00 66.23 169 ASN A C 1
ATOM 1014 O O . ASN A 1 146 ? 86.339 98.754 21.414 1.00 66.37 169 ASN A O 1
ATOM 1019 N N . VAL A 1 147 ? 85.329 97.522 19.830 1.00 63.06 170 VAL A N 1
ATOM 1020 C CA . VAL A 1 147 ? 86.197 96.363 19.996 1.00 63.57 170 VAL A CA 1
ATOM 1021 C C . VAL A 1 147 ? 86.881 96.121 18.636 1.00 72.43 170 VAL A C 1
ATOM 1022 O O . VAL A 1 147 ? 86.201 95.846 17.646 1.00 73.33 170 VAL A O 1
ATOM 1026 N N . ASP A 1 148 ? 88.216 96.323 18.569 1.00 72.05 171 ASP A N 1
ATOM 1027 C CA . ASP A 1 148 ? 88.976 96.140 17.331 1.00 74.78 171 ASP A CA 1
ATOM 1028 C C . ASP A 1 148 ? 89.473 94.696 17.274 1.00 80.18 171 ASP A C 1
ATOM 1029 O O . ASP A 1 148 ? 90.467 94.354 17.903 1.00 82.82 171 ASP A O 1
ATOM 1034 N N . THR A 1 149 ? 88.753 93.852 16.523 1.00 74.78 172 THR A N 1
ATOM 1035 C CA . THR A 1 149 ? 88.981 92.410 16.392 1.00 74.46 172 THR A CA 1
ATOM 1036 C C . THR A 1 149 ? 90.133 92.103 15.454 1.00 80.50 172 THR A C 1
ATOM 1037 O O . THR A 1 149 ? 90.584 90.956 15.440 1.00 82.24 172 THR A O 1
ATOM 1041 N N . SER A 1 150 ? 90.644 93.110 14.706 1.00 77.92 173 SER A N 1
ATOM 1042 C CA . SER A 1 150 ? 91.788 92.921 13.809 1.00 82.51 173 SER A CA 1
ATOM 1043 C C . SER A 1 150 ? 93.125 92.890 14.606 1.00 88.03 173 SER A C 1
ATOM 1044 O O . SER A 1 150 ? 94.199 92.736 14.016 1.00 91.45 173 SER A O 1
ATOM 1047 N N . GLU A 1 151 ? 93.041 93.017 15.941 1.00 82.21 174 GLU A N 1
ATOM 1048 C CA . GLU A 1 151 ? 94.178 93.015 16.849 1.00 84.38 174 GLU A CA 1
ATOM 1049 C C . GLU A 1 151 ? 94.162 91.768 17.717 1.00 91.53 174 GLU A C 1
ATOM 1050 O O . GLU A 1 151 ? 93.089 91.281 18.062 1.00 88.04 174 GLU A O 1
ATOM 1064 N N . PRO A 1 153 ? 95.744 90.614 21.356 1.00 87.98 176 PRO A N 1
ATOM 1065 C CA . PRO A 1 153 ? 94.308 90.520 21.660 1.00 83.36 176 PRO A CA 1
ATOM 1066 C C . PRO A 1 153 ? 93.545 91.759 21.159 1.00 87.41 176 PRO A C 1
ATOM 1067 O O . PRO A 1 153 ? 94.196 92.745 20.808 1.00 89.42 176 PRO A O 1
ATOM 1071 N N . PRO A 1 154 ? 92.186 91.763 21.098 1.00 81.14 177 PRO A N 1
ATOM 1072 C CA . PRO A 1 154 ? 91.486 92.961 20.584 1.00 77.85 177 PRO A CA 1
ATOM 1073 C C . PRO A 1 154 ? 91.679 94.215 21.465 1.00 76.38 177 PRO A C 1
ATOM 1074 O O . PRO A 1 154 ? 91.971 94.112 22.666 1.00 73.74 177 PRO A O 1
ATOM 1078 N N . ILE A 1 155 ? 91.524 95.407 20.835 1.00 71.38 178 ILE A N 1
ATOM 1079 C CA . ILE A 1 155 ? 91.674 96.719 21.484 1.00 69.84 178 ILE A CA 1
ATOM 1080 C C . ILE A 1 155 ? 90.281 97.321 21.757 1.00 73.17 178 ILE A C 1
ATOM 1081 O O . ILE A 1 155 ? 89.490 97.568 20.838 1.00 71.50 178 ILE A O 1
ATOM 1086 N N . TYR A 1 156 ? 90.026 97.592 23.041 1.00 69.77 179 TYR A N 1
ATOM 1087 C CA . TYR A 1 156 ? 88.776 98.142 23.561 1.00 67.48 179 TYR A CA 1
ATOM 1088 C C . TYR A 1 156 ? 88.858 99.668 23.693 1.00 69.42 179 TYR A C 1
ATOM 1089 O O . TYR A 1 156 ? 89.681 100.189 24.441 1.00 70.85 179 TYR A O 1
ATOM 1098 N N . THR A 1 157 ? 88.012 100.375 22.952 1.00 63.76 180 THR A N 1
ATOM 1099 C CA . THR A 1 157 ? 87.977 101.840 22.968 1.00 64.12 180 THR A CA 1
ATOM 1100 C C . THR A 1 157 ? 86.548 102.362 23.290 1.00 66.50 180 THR A C 1
ATOM 1101 O O . THR A 1 157 ? 85.697 102.419 22.398 1.00 65.89 180 THR A O 1
ATOM 1105 N N . PRO A 1 158 ? 86.284 102.802 24.536 1.00 61.04 181 PRO A N 1
ATOM 1106 C CA . PRO A 1 158 ? 84.962 103.375 24.831 1.00 59.63 181 PRO A CA 1
ATOM 1107 C C . PRO A 1 158 ? 84.829 104.759 24.185 1.00 66.75 181 PRO A C 1
ATOM 1108 O O . PRO A 1 158 ? 85.787 105.532 24.225 1.00 68.56 181 PRO A O 1
ATOM 1112 N N . SER A 1 159 ? 83.678 105.058 23.567 1.00 62.26 182 SER A N 1
ATOM 1113 C CA . SER A 1 159 ? 83.456 106.351 22.920 1.00 64.19 182 SER A CA 1
ATOM 1114 C C . SER A 1 159 ? 83.532 107.497 23.927 1.00 73.44 182 SER A C 1
ATOM 1115 O O . SER A 1 159 ? 84.023 108.582 23.587 1.00 75.14 182 SER A O 1
ATOM 1118 N N . ASN A 1 160 ? 83.038 107.242 25.174 1.00 70.76 183 ASN A N 1
ATOM 1119 C CA . ASN A 1 160 ? 82.942 108.188 26.298 1.00 71.72 183 ASN A CA 1
ATOM 1120 C C . ASN A 1 160 ? 81.878 109.234 26.011 1.00 76.55 183 ASN A C 1
ATOM 1121 O O . ASN A 1 160 ? 81.782 110.232 26.730 1.00 78.71 183 ASN A O 1
ATOM 1137 N N . VAL A 1 162 ? 77.872 110.741 25.209 1.00 68.23 185 VAL A N 1
ATOM 1138 C CA . VAL A 1 162 ? 76.524 110.706 25.758 1.00 67.49 185 VAL A CA 1
ATOM 1139 C C . VAL A 1 162 ? 75.570 110.299 24.620 1.00 69.89 185 VAL A C 1
ATOM 1140 O O . VAL A 1 162 ? 75.605 110.884 23.536 1.00 71.00 185 VAL A O 1
ATOM 1144 N N . TYR A 1 163 ? 74.741 109.294 24.867 1.00 64.22 186 TYR A N 1
ATOM 1145 C CA . TYR A 1 163 ? 73.769 108.785 23.900 1.00 62.42 186 TYR A CA 1
ATOM 1146 C C . TYR A 1 163 ? 72.360 109.206 24.290 1.00 67.65 186 TYR A C 1
ATOM 1147 O O . TYR A 1 163 ? 71.984 109.130 25.459 1.00 66.34 186 TYR A O 1
ATOM 1156 N N . LEU A 1 164 ? 71.584 109.663 23.309 1.00 66.41 187 LEU A N 1
ATOM 1157 C CA . LEU A 1 164 ? 70.188 109.981 23.541 1.00 67.32 187 LEU A CA 1
ATOM 1158 C C . LEU A 1 164 ? 69.360 108.820 23.091 1.00 68.52 187 LEU A C 1
ATOM 1159 O O . LEU A 1 164 ? 69.533 108.352 21.968 1.00 68.12 187 LEU A O 1
ATOM 1164 N N . LEU A 1 165 ? 68.514 108.299 23.979 1.00 62.97 188 LEU A N 1
ATOM 1165 C CA . LEU A 1 165 ? 67.618 107.205 23.651 1.00 60.62 188 LEU A CA 1
ATOM 1166 C C . LEU A 1 165 ? 66.183 107.736 23.631 1.00 69.16 188 LEU A C 1
ATOM 1167 O O . LEU A 1 165 ? 65.657 108.123 24.679 1.00 70.12 188 LEU A O 1
ATOM 1172 N N . ARG A 1 166 ? 65.569 107.789 22.432 1.00 66.71 189 ARG A N 1
ATOM 1173 C CA . ARG A 1 166 ? 64.173 108.185 22.314 1.00 69.03 189 ARG A CA 1
ATOM 1174 C C . ARG A 1 166 ? 63.343 106.911 22.284 1.00 71.64 189 ARG A C 1
ATOM 1175 O O . ARG A 1 166 ? 63.447 106.120 21.343 1.00 69.93 189 ARG A O 1
ATOM 1202 N N . ASP A 1 169 ? 57.309 106.090 23.501 1.00 73.74 192 ASP A N 1
ATOM 1203 C CA . ASP A 1 169 ? 56.363 107.060 24.043 1.00 78.45 192 ASP A CA 1
ATOM 1204 C C . ASP A 1 169 ? 56.865 108.524 23.906 1.00 85.75 192 ASP A C 1
ATOM 1205 O O . ASP A 1 169 ? 56.216 109.443 24.428 1.00 88.84 192 ASP A O 1
ATOM 1210 N N . ASP A 1 170 ? 57.985 108.726 23.169 1.00 81.32 193 ASP A N 1
ATOM 1211 C CA . ASP A 1 170 ? 58.649 110.003 22.862 1.00 83.31 193 ASP A CA 1
ATOM 1212 C C . ASP A 1 170 ? 59.366 110.579 24.103 1.00 86.50 193 ASP A C 1
ATOM 1213 O O . ASP A 1 170 ? 59.885 111.696 24.021 1.00 87.97 193 ASP A O 1
ATOM 1218 N N . THR A 1 171 ? 59.489 109.795 25.205 1.00 80.42 194 THR A N 1
ATOM 1219 C CA . THR A 1 171 ? 60.302 110.225 26.347 1.00 79.77 194 THR A CA 1
ATOM 1220 C C . THR A 1 171 ? 61.737 109.944 25.964 1.00 81.49 194 THR A C 1
ATOM 1221 O O . THR A 1 171 ? 61.998 109.122 25.069 1.00 78.14 194 THR A O 1
ATOM 1233 N N . ALA A 1 173 ? 66.000 109.521 27.202 1.00 68.81 196 ALA A N 1
ATOM 1234 C CA . ALA A 1 173 ? 67.050 109.268 28.185 1.00 67.31 196 ALA A CA 1
ATOM 1235 C C . ALA A 1 173 ? 68.386 109.672 27.631 1.00 71.12 196 ALA A C 1
ATOM 1236 O O . ALA A 1 173 ? 68.630 109.545 26.430 1.00 71.12 196 ALA A O 1
ATOM 1238 N N . ALA A 1 174 ? 69.246 110.172 28.502 1.00 67.71 197 ALA A N 1
ATOM 1239 C CA . ALA A 1 174 ? 70.630 110.491 28.192 1.00 66.52 197 ALA A CA 1
ATOM 1240 C C . ALA A 1 174 ? 71.477 109.441 28.887 1.00 68.95 197 ALA A C 1
ATOM 1241 O O . ALA A 1 174 ? 71.342 109.287 30.098 1.00 69.58 197 ALA A O 1
ATOM 1243 N N . ILE A 1 175 ? 72.203 108.598 28.120 1.00 63.43 198 ILE A N 1
ATOM 1244 C CA . ILE A 1 175 ? 72.988 107.483 28.681 1.00 60.60 198 ILE A CA 1
ATOM 1245 C C . ILE A 1 175 ? 74.468 107.706 28.420 1.00 65.34 198 ILE A C 1
ATOM 1246 O O . ILE A 1 175 ? 74.866 108.123 27.329 1.00 65.48 198 ILE A O 1
ATOM 1251 N N . ARG A 1 176 ? 75.289 107.398 29.430 1.00 62.17 199 ARG A N 1
ATOM 1252 C CA . ARG A 1 176 ? 76.733 107.509 29.323 1.00 61.60 199 ARG A CA 1
ATOM 1253 C C . ARG A 1 176 ? 77.367 106.322 30.061 1.00 64.15 199 ARG A C 1
ATOM 1254 O O . ARG A 1 176 ? 77.169 106.188 31.267 1.00 65.81 199 ARG A O 1
ATOM 1262 N N . LEU A 1 177 ? 78.091 105.444 29.323 1.00 56.68 200 LEU A N 1
ATOM 1263 C CA . LEU A 1 177 ? 78.787 104.288 29.891 1.00 54.79 200 LEU A CA 1
ATOM 1264 C C . LEU A 1 177 ? 79.967 104.728 30.769 1.00 61.31 200 LEU A C 1
ATOM 1265 O O . LEU A 1 177 ? 80.855 105.451 30.306 1.00 62.86 200 LEU A O 1
ATOM 1270 N N . VAL A 1 178 ? 79.985 104.256 32.023 1.00 57.70 201 VAL A N 1
ATOM 1271 C CA . VAL A 1 178 ? 80.997 104.577 33.023 1.00 58.88 201 VAL A CA 1
ATOM 1272 C C . VAL A 1 178 ? 82.139 103.553 32.932 1.00 64.34 201 VAL A C 1
ATOM 1273 O O . VAL A 1 178 ? 83.305 103.957 32.899 1.00 67.01 201 VAL A O 1
ATOM 1277 N N . SER A 1 179 ? 81.817 102.237 32.915 1.00 58.16 202 SER A N 1
ATOM 1278 C CA . SER A 1 179 ? 82.841 101.192 32.816 1.00 56.30 202 SER A CA 1
ATOM 1279 C C . SER A 1 179 ? 82.288 99.964 32.122 1.00 58.28 202 SER A C 1
ATOM 1280 O O . SER A 1 179 ? 81.074 99.801 32.039 1.00 55.84 202 SER A O 1
ATOM 1283 N N . TYR A 1 180 ? 83.189 99.117 31.599 1.00 56.03 203 TYR A N 1
ATOM 1284 C CA . TYR A 1 180 ? 82.831 97.884 30.901 1.00 56.09 203 TYR A CA 1
ATOM 1285 C C . TYR A 1 180 ? 83.601 96.697 31.528 1.00 59.53 203 TYR A C 1
ATOM 1286 O O . TYR A 1 180 ? 83.543 95.568 31.031 1.00 58.52 203 TYR A O 1
ATOM 1303 N N . ASN A 1 182 ? 85.084 95.036 35.590 1.00 63.13 205 ASN A N 1
ATOM 1304 C CA . ASN A 1 182 ? 84.974 95.073 37.037 1.00 64.20 205 ASN A CA 1
ATOM 1305 C C . ASN A 1 182 ? 86.357 95.444 37.605 1.00 69.35 205 ASN A C 1
ATOM 1306 O O . ASN A 1 182 ? 87.318 95.552 36.836 1.00 69.99 205 ASN A O 1
ATOM 1311 N N . ALA A 1 183 ? 86.462 95.593 38.941 1.00 65.22 206 ALA A N 1
ATOM 1312 C CA . ALA A 1 183 ? 87.655 95.962 39.697 1.00 66.28 206 ALA A CA 1
ATOM 1313 C C . ALA A 1 183 ? 88.866 94.990 39.497 1.00 69.46 206 ALA A C 1
ATOM 1314 O O . ALA A 1 183 ? 90.000 95.320 39.892 1.00 68.89 206 ALA A O 1
ATOM 1316 N N . ALA A 1 184 ? 88.618 93.804 38.935 1.00 67.09 207 ALA A N 1
ATOM 1317 C CA . ALA A 1 184 ? 89.642 92.792 38.639 1.00 69.73 207 ALA A CA 1
ATOM 1318 C C . ALA A 1 184 ? 90.009 92.804 37.141 1.00 73.84 207 ALA A C 1
ATOM 1319 O O . ALA A 1 184 ? 90.872 92.039 36.721 1.00 76.71 207 ALA A O 1
ATOM 1321 N N . GLY A 1 185 ? 89.360 93.664 36.362 1.00 66.16 208 GLY A N 1
ATOM 1322 C CA . GLY A 1 185 ? 89.645 93.840 34.946 1.00 64.01 208 GLY A CA 1
ATOM 1323 C C . GLY A 1 185 ? 88.918 92.887 34.038 1.00 70.22 208 GLY A C 1
ATOM 1324 O O . GLY A 1 185 ? 89.267 92.769 32.863 1.00 70.54 208 GLY A O 1
ATOM 1325 N N . ILE A 1 186 ? 87.881 92.223 34.568 1.00 67.34 209 ILE A N 1
ATOM 1326 C CA . ILE A 1 186 ? 87.084 91.272 33.823 1.00 65.48 209 ILE A CA 1
ATOM 1327 C C . ILE A 1 186 ? 86.068 92.060 33.061 1.00 69.77 209 ILE A C 1
ATOM 1328 O O . ILE A 1 186 ? 85.291 92.817 33.643 1.00 69.81 209 ILE A O 1
ATOM 1344 N N . GLY A 1 188 ? 82.863 92.837 30.548 1.00 60.45 211 GLY A N 1
ATOM 1345 C CA . GLY A 1 188 ? 81.464 92.450 30.391 1.00 59.23 211 GLY A CA 1
ATOM 1346 C C . GLY A 1 188 ? 80.565 92.981 31.487 1.00 62.82 211 GLY A C 1
ATOM 1347 O O . GLY A 1 188 ? 79.346 92.896 31.367 1.00 62.08 211 GLY A O 1
ATOM 1348 N N . TYR A 1 189 ? 81.152 93.519 32.575 1.00 60.06 212 TYR A N 1
ATOM 1349 C CA . TYR A 1 189 ? 80.386 94.127 33.662 1.00 60.41 212 TYR A CA 1
ATOM 1350 C C . TYR A 1 189 ? 80.171 95.565 33.271 1.00 63.80 212 TYR A C 1
ATOM 1351 O O . TYR A 1 189 ? 81.106 96.361 33.324 1.00 63.66 212 TYR A O 1
ATOM 1368 N N . THR A 1 191 ? 78.479 99.304 33.426 1.00 55.79 214 THR A N 1
ATOM 1369 C CA . THR A 1 191 ? 77.954 100.349 34.317 1.00 57.12 214 THR A CA 1
ATOM 1370 C C . THR A 1 191 ? 77.701 101.612 33.511 1.00 60.85 214 THR A C 1
ATOM 1371 O O . THR A 1 191 ? 78.623 102.085 32.846 1.00 60.65 214 THR A O 1
ATOM 1375 N N . PHE A 1 192 ? 76.472 102.165 33.565 1.00 57.31 215 PHE A N 1
ATOM 1376 C CA . PHE A 1 192 ? 76.208 103.416 32.872 1.00 56.94 215 PHE A CA 1
ATOM 1377 C C . PHE A 1 192 ? 75.395 104.376 33.757 1.00 62.92 215 PHE A C 1
ATOM 1378 O O . PHE A 1 192 ? 74.603 103.951 34.606 1.00 61.98 215 PHE A O 1
ATOM 1386 N N . ASP A 1 193 ? 75.620 105.684 33.550 1.00 61.91 216 ASP A N 1
ATOM 1387 C CA . ASP A 1 193 ? 74.876 106.759 34.198 1.00 64.70 216 ASP A CA 1
ATOM 1388 C C . ASP A 1 193 ? 73.828 107.253 33.237 1.00 69.49 216 ASP A C 1
ATOM 1389 O O . ASP A 1 193 ? 74.049 107.241 32.019 1.00 67.02 216 ASP A O 1
ATOM 1394 N N . TYR A 1 194 ? 72.676 107.666 33.764 1.00 69.39 217 TYR A N 1
ATOM 1395 C CA . TYR A 1 194 ? 71.610 108.129 32.885 1.00 68.61 217 TYR A CA 1
ATOM 1396 C C . TYR A 1 194 ? 70.912 109.374 33.453 1.00 75.98 217 TYR A C 1
ATOM 1397 O O . TYR A 1 194 ? 71.050 109.703 34.624 1.00 78.98 217 TYR A O 1
ATOM 1406 N N . ILE A 1 195 ? 70.167 110.049 32.587 1.00 73.10 218 ILE A N 1
ATOM 1407 C CA . ILE A 1 195 ? 69.219 111.123 32.867 1.00 76.51 218 ILE A CA 1
ATOM 1408 C C . ILE A 1 195 ? 67.912 110.665 32.278 1.00 79.87 218 ILE A C 1
ATOM 1409 O O . ILE A 1 195 ? 67.842 110.498 31.061 1.00 77.43 218 ILE A O 1
ATOM 1414 N N . TYR A 1 196 ? 66.904 110.402 33.113 1.00 78.80 219 TYR A N 1
ATOM 1415 C CA . TYR A 1 196 ? 65.615 110.005 32.597 1.00 79.15 219 TYR A CA 1
ATOM 1416 C C . TYR A 1 196 ? 64.526 110.507 33.531 1.00 88.43 219 TYR A C 1
ATOM 1417 O O . TYR A 1 196 ? 64.528 110.169 34.720 1.00 89.31 219 TYR A O 1
ATOM 1426 N N . PRO A 1 197 ? 63.572 111.299 32.981 1.00 88.15 220 PRO A N 1
ATOM 1427 C CA . PRO A 1 197 ? 63.465 111.722 31.571 1.00 87.28 220 PRO A CA 1
ATOM 1428 C C . PRO A 1 197 ? 64.327 112.953 31.277 1.00 94.18 220 PRO A C 1
ATOM 1429 O O . PRO A 1 197 ? 64.367 113.877 32.083 1.00 98.23 220 PRO A O 1
ATOM 1433 N N . TYR A 1 198 ? 65.044 112.942 30.135 1.00 88.88 221 TYR A N 1
ATOM 1434 C CA . TYR A 1 198 ? 65.884 114.060 29.708 1.00 90.54 221 TYR A CA 1
ATOM 1435 C C . TYR A 1 198 ? 65.029 115.117 28.990 1.00 100.84 221 TYR A C 1
ATOM 1436 O O . TYR A 1 198 ? 64.339 114.817 28.021 1.00 99.23 221 TYR A O 1
ATOM 1445 N N . GLU A 1 199 ? 65.123 116.363 29.455 1.00 104.24 222 GLU A N 1
ATOM 1446 C CA . GLU A 1 199 ? 64.446 117.522 28.886 1.00 109.25 222 GLU A CA 1
ATOM 1447 C C . GLU A 1 199 ? 65.402 118.698 28.856 1.00 119.74 222 GLU A C 1
ATOM 1448 O O . GLU A 1 199 ? 65.949 119.032 29.914 1.00 122.07 222 GLU A O 1
ATOM 1454 N N . PRO A 1 200 ? 65.614 119.368 27.698 1.00 119.09 223 PRO A N 1
ATOM 1455 C CA . PRO A 1 200 ? 66.510 120.544 27.682 1.00 125.67 223 PRO A CA 1
ATOM 1456 C C . PRO A 1 200 ? 66.027 121.673 28.630 1.00 147.94 223 PRO A C 1
ATOM 1457 O O . PRO A 1 200 ? 64.794 121.803 28.822 1.00 148.63 223 PRO A O 1
ATOM 1462 N N . ALA B 1 15 ? 103.097 76.004 14.945 1.00 127.89 38 ALA B N 1
ATOM 1463 C CA . ALA B 1 15 ? 104.430 76.604 14.915 1.00 122.27 38 ALA B CA 1
ATOM 1464 C C . ALA B 1 15 ? 105.102 76.397 13.546 1.00 124.27 38 ALA B C 1
ATOM 1465 O O . ALA B 1 15 ? 105.978 77.186 13.177 1.00 119.79 38 ALA B O 1
ATOM 1472 N N . ASP B 1 17 ? 103.839 77.025 10.810 1.00 112.71 40 ASP B N 1
ATOM 1473 C CA . ASP B 1 17 ? 103.338 78.146 10.015 1.00 108.79 40 ASP B CA 1
ATOM 1474 C C . ASP B 1 17 ? 104.188 79.425 10.258 1.00 101.01 40 ASP B C 1
ATOM 1475 O O . ASP B 1 17 ? 103.946 80.441 9.600 1.00 99.12 40 ASP B O 1
ATOM 1477 N N . PHE B 1 18 ? 105.193 79.364 11.167 1.00 90.14 41 PHE B N 1
ATOM 1478 C CA . PHE B 1 18 ? 106.107 80.484 11.435 1.00 82.93 41 PHE B CA 1
ATOM 1479 C C . PHE B 1 18 ? 107.565 80.089 11.159 1.00 83.33 41 PHE B C 1
ATOM 1480 O O . PHE B 1 18 ? 107.921 78.909 11.199 1.00 86.55 41 PHE B O 1
ATOM 1488 N N . GLY B 1 19 ? 108.376 81.088 10.853 1.00 72.58 42 GLY B N 1
ATOM 1489 C CA . GLY B 1 19 ? 109.785 80.905 10.546 1.00 69.60 42 GLY B CA 1
ATOM 1490 C C . GLY B 1 19 ? 110.063 81.025 9.070 1.00 71.15 42 GLY B C 1
ATOM 1491 O O . GLY B 1 19 ? 109.372 81.765 8.365 1.00 70.61 42 GLY B O 1
ATOM 1492 N N . PHE B 1 20 ? 111.058 80.273 8.587 1.00 67.54 43 PHE B N 1
ATOM 1493 C CA . PHE B 1 20 ? 111.424 80.264 7.174 1.00 67.77 43 PHE B CA 1
ATOM 1494 C C . PHE B 1 20 ? 110.500 79.279 6.469 1.00 76.53 43 PHE B C 1
ATOM 1495 O O . PHE B 1 20 ? 110.858 78.122 6.224 1.00 79.05 43 PHE B O 1
ATOM 1503 N N . ILE B 1 21 ? 109.271 79.752 6.187 1.00 74.69 44 ILE B N 1
ATOM 1504 C CA . ILE B 1 21 ? 108.178 78.968 5.594 1.00 79.14 44 ILE B CA 1
ATOM 1505 C C . ILE B 1 21 ? 108.500 78.599 4.110 1.00 84.42 44 ILE B C 1
ATOM 1506 O O . ILE B 1 21 ? 107.933 77.632 3.596 1.00 87.70 44 ILE B O 1
ATOM 1511 N N . THR B 1 22 ? 109.431 79.330 3.463 1.00 79.03 45 THR B N 1
ATOM 1512 C CA . THR B 1 22 ? 109.910 79.059 2.104 1.00 80.95 45 THR B CA 1
ATOM 1513 C C . THR B 1 22 ? 111.439 79.278 2.061 1.00 84.02 45 THR B C 1
ATOM 1514 O O . THR B 1 22 ? 111.944 80.285 2.564 1.00 79.52 45 THR B O 1
ATOM 1518 N N . ILE B 1 23 ? 112.165 78.308 1.485 1.00 84.29 46 ILE B N 1
ATOM 1519 C CA . ILE B 1 23 ? 113.616 78.349 1.303 1.00 82.39 46 ILE B CA 1
ATOM 1520 C C . ILE B 1 23 ? 113.931 77.822 -0.098 1.00 90.89 46 ILE B C 1
ATOM 1521 O O . ILE B 1 23 ? 113.498 76.726 -0.465 1.00 93.93 46 ILE B O 1
ATOM 1526 N N . ASP B 1 24 ? 114.667 78.624 -0.876 1.00 88.11 47 ASP B N 1
ATOM 1527 C CA . ASP B 1 24 ? 115.154 78.271 -2.205 1.00 91.44 47 ASP B CA 1
ATOM 1528 C C . ASP B 1 24 ? 116.653 78.554 -2.223 1.00 94.09 47 ASP B C 1
ATOM 1529 O O . ASP B 1 24 ? 117.070 79.677 -2.514 1.00 90.74 47 ASP B O 1
ATOM 1534 N N . HIS B 1 25 ? 117.455 77.530 -1.863 1.00 93.77 48 HIS B N 1
ATOM 1535 C CA . HIS B 1 25 ? 118.919 77.595 -1.776 1.00 93.41 48 HIS B CA 1
ATOM 1536 C C . HIS B 1 25 ? 119.562 77.911 -3.133 1.00 97.15 48 HIS B C 1
ATOM 1537 O O . HIS B 1 25 ? 120.608 78.559 -3.164 1.00 95.85 48 HIS B O 1
ATOM 1544 N N . ALA B 1 26 ? 118.941 77.467 -4.237 1.00 95.15 49 ALA B N 1
ATOM 1545 C CA . ALA B 1 26 ? 119.438 77.712 -5.587 1.00 96.38 49 ALA B CA 1
ATOM 1546 C C . ALA B 1 26 ? 119.347 79.205 -5.957 1.00 96.76 49 ALA B C 1
ATOM 1547 O O . ALA B 1 26 ? 120.338 79.784 -6.409 1.00 96.26 49 ALA B O 1
ATOM 1549 N N . ASN B 1 27 ? 118.170 79.827 -5.738 1.00 90.53 50 ASN B N 1
ATOM 1550 C CA . ASN B 1 27 ? 117.913 81.223 -6.084 1.00 88.72 50 ASN B CA 1
ATOM 1551 C C . ASN B 1 27 ? 118.374 82.199 -4.981 1.00 86.60 50 ASN B C 1
ATOM 1552 O O . ASN B 1 27 ? 118.292 83.417 -5.203 1.00 84.86 50 ASN B O 1
ATOM 1557 N N . HIS B 1 28 ? 118.870 81.674 -3.823 1.00 80.99 51 HIS B N 1
ATOM 1558 C CA . HIS B 1 28 ? 119.286 82.448 -2.629 1.00 77.70 51 HIS B CA 1
ATOM 1559 C C . HIS B 1 28 ? 118.111 83.314 -2.135 1.00 74.99 51 HIS B C 1
ATOM 1560 O O . HIS B 1 28 ? 118.269 84.502 -1.861 1.00 71.68 51 HIS B O 1
ATOM 1567 N N . SER B 1 29 ? 116.919 82.723 -2.073 1.00 71.20 52 SER B N 1
ATOM 1568 C CA . SER B 1 29 ? 115.713 83.433 -1.672 1.00 68.70 52 SER B CA 1
ATOM 1569 C C . SER B 1 29 ? 114.911 82.621 -0.657 1.00 71.99 52 SER B C 1
ATOM 1570 O O . SER B 1 29 ? 115.242 81.481 -0.348 1.00 72.32 52 SER B O 1
ATOM 1573 N N . GLY B 1 30 ? 113.851 83.225 -0.157 1.00 68.25 53 GLY B N 1
ATOM 1574 C CA . GLY B 1 30 ? 112.967 82.597 0.807 1.00 68.15 53 GLY B CA 1
ATOM 1575 C C . GLY B 1 30 ? 111.928 83.537 1.362 1.00 71.44 53 GLY B C 1
ATOM 1576 O O . GLY B 1 30 ? 111.881 84.720 0.999 1.00 70.38 53 GLY B O 1
ATOM 1577 N N . THR B 1 31 ? 111.112 83.011 2.284 1.00 68.21 54 THR B N 1
ATOM 1578 C CA . THR B 1 31 ? 110.022 83.740 2.920 1.00 66.70 54 THR B CA 1
ATOM 1579 C C . THR B 1 31 ? 110.035 83.455 4.410 1.00 68.99 54 THR B C 1
ATOM 1580 O O . THR B 1 31 ? 110.109 82.295 4.829 1.00 70.77 54 THR B O 1
ATOM 1584 N N . VAL B 1 32 ? 109.961 84.529 5.199 1.00 62.05 55 VAL B N 1
ATOM 1585 C CA . VAL B 1 32 ? 109.928 84.488 6.656 1.00 59.69 55 VAL B CA 1
ATOM 1586 C C . VAL B 1 32 ? 108.558 84.975 7.116 1.00 65.71 55 VAL B C 1
ATOM 1587 O O . VAL B 1 32 ? 108.067 85.984 6.598 1.00 65.21 55 VAL B O 1
ATOM 1591 N N . ARG B 1 33 ? 107.950 84.258 8.085 1.00 64.18 56 ARG B N 1
ATOM 1592 C CA . ARG B 1 33 ? 106.682 84.628 8.711 1.00 64.82 56 ARG B CA 1
ATOM 1593 C C . ARG B 1 33 ? 106.869 84.588 10.235 1.00 65.76 56 ARG B C 1
ATOM 1594 O O . ARG B 1 33 ? 107.321 83.578 10.779 1.00 65.26 56 ARG B O 1
ATOM 1602 N N . VAL B 1 34 ? 106.590 85.708 10.913 1.00 59.79 57 VAL B N 1
ATOM 1603 C CA . VAL B 1 34 ? 106.708 85.774 12.374 1.00 57.56 57 VAL B CA 1
ATOM 1604 C C . VAL B 1 34 ? 105.401 86.322 12.974 1.00 62.98 57 VAL B C 1
ATOM 1605 O O . VAL B 1 34 ? 104.664 87.070 12.327 1.00 62.11 57 VAL B O 1
ATOM 1609 N N . ASP B 1 35 ? 105.130 85.908 14.216 1.00 61.30 58 ASP B N 1
ATOM 1610 C CA . ASP B 1 35 ? 104.037 86.362 15.061 1.00 61.62 58 ASP B CA 1
ATOM 1611 C C . ASP B 1 35 ? 104.575 87.527 15.879 1.00 62.73 58 ASP B C 1
ATOM 1612 O O . ASP B 1 35 ? 105.222 87.336 16.901 1.00 61.76 58 ASP B O 1
ATOM 1617 N N . ALA B 1 36 ? 104.379 88.732 15.372 1.00 58.90 59 ALA B N 1
ATOM 1618 C CA . ALA B 1 36 ? 104.849 89.960 15.998 1.00 55.65 59 ALA B CA 1
ATOM 1619 C C . ALA B 1 36 ? 103.678 90.731 16.645 1.00 59.75 59 ALA B C 1
ATOM 1620 O O . ALA B 1 36 ? 103.791 91.921 16.886 1.00 58.82 59 ALA B O 1
ATOM 1622 N N . THR B 1 37 ? 102.594 90.036 16.992 1.00 59.44 60 THR B N 1
ATOM 1623 C CA . THR B 1 37 ? 101.387 90.623 17.589 1.00 60.45 60 THR B CA 1
ATOM 1624 C C . THR B 1 37 ? 101.642 91.153 19.023 1.00 63.41 60 THR B C 1
ATOM 1625 O O . THR B 1 37 ? 101.033 92.147 19.427 1.00 63.13 60 THR B O 1
ATOM 1629 N N . GLN B 1 38 ? 102.520 90.499 19.781 1.00 59.37 61 GLN B N 1
ATOM 1630 C CA . GLN B 1 38 ? 102.784 90.889 21.168 1.00 57.84 61 GLN B CA 1
ATOM 1631 C C . GLN B 1 38 ? 103.710 92.077 21.255 1.00 58.16 61 GLN B C 1
ATOM 1632 O O . GLN B 1 38 ? 104.694 92.165 20.514 1.00 56.45 61 GLN B O 1
ATOM 1638 N N . TYR B 1 39 ? 103.406 92.990 22.190 1.00 53.10 62 TYR B N 1
ATOM 1639 C CA . TYR B 1 39 ? 104.199 94.191 22.441 1.00 48.96 62 TYR B CA 1
ATOM 1640 C C . TYR B 1 39 ? 105.424 93.882 23.315 1.00 53.65 62 TYR B C 1
ATOM 1641 O O . TYR B 1 39 ? 106.366 94.674 23.396 1.00 50.88 62 TYR B O 1
ATOM 1650 N N . THR B 1 40 ? 105.407 92.720 23.952 1.00 54.54 63 THR B N 1
ATOM 1651 C CA . THR B 1 40 ? 106.407 92.264 24.915 1.00 55.94 63 THR B CA 1
ATOM 1652 C C . THR B 1 40 ? 107.441 91.319 24.274 1.00 61.39 63 THR B C 1
ATOM 1653 O O . THR B 1 40 ? 108.197 90.663 24.985 1.00 63.23 63 THR B O 1
ATOM 1668 N N . TRP B 1 42 ? 110.404 90.373 20.904 1.00 49.43 65 TRP B N 1
ATOM 1669 C CA . TRP B 1 42 ? 111.203 90.542 19.688 1.00 46.40 65 TRP B CA 1
ATOM 1670 C C . TRP B 1 42 ? 111.293 89.227 18.977 1.00 51.88 65 TRP B C 1
ATOM 1671 O O . TRP B 1 42 ? 111.496 88.201 19.624 1.00 54.31 65 TRP B O 1
ATOM 1682 N N . ASN B 1 43 ? 111.133 89.240 17.664 1.00 48.02 66 ASN B N 1
ATOM 1683 C CA . ASN B 1 43 ? 111.270 88.073 16.799 1.00 48.35 66 ASN B CA 1
ATOM 1684 C C . ASN B 1 43 ? 112.547 88.258 16.024 1.00 51.92 66 ASN B C 1
ATOM 1685 O O . ASN B 1 43 ? 112.619 89.137 15.164 1.00 51.52 66 ASN B O 1
ATOM 1690 N N . TYR B 1 44 ? 113.572 87.485 16.373 1.00 49.22 67 TYR B N 1
ATOM 1691 C CA . TYR B 1 44 ? 114.907 87.544 15.787 1.00 48.62 67 TYR B CA 1
ATOM 1692 C C . TYR B 1 44 ? 115.007 86.608 14.597 1.00 56.02 67 TYR B C 1
ATOM 1693 O O . TYR B 1 44 ? 114.560 85.465 14.662 1.00 57.62 67 TYR B O 1
ATOM 1702 N N . ILE B 1 45 ? 115.564 87.126 13.491 1.00 52.36 68 ILE B N 1
ATOM 1703 C CA . ILE B 1 45 ? 115.735 86.423 12.231 1.00 52.41 68 ILE B CA 1
ATOM 1704 C C . ILE B 1 45 ? 117.205 86.329 11.937 1.00 58.03 68 ILE B C 1
ATOM 1705 O O . ILE B 1 45 ? 117.909 87.337 11.965 1.00 58.27 68 ILE B O 1
ATOM 1710 N N . ASN B 1 46 ? 117.670 85.122 11.651 1.00 56.16 69 ASN B N 1
ATOM 1711 C CA . ASN B 1 46 ? 119.041 84.883 11.263 1.00 56.12 69 ASN B CA 1
ATOM 1712 C C . ASN B 1 46 ? 119.020 84.336 9.832 1.00 58.87 69 ASN B C 1
ATOM 1713 O O . ASN B 1 46 ? 118.661 83.179 9.590 1.00 59.80 69 ASN B O 1
ATOM 1718 N N . LEU B 1 47 ? 119.363 85.212 8.884 1.00 53.96 70 LEU B N 1
ATOM 1719 C CA . LEU B 1 47 ? 119.411 84.945 7.456 1.00 53.34 70 LEU B CA 1
ATOM 1720 C C . LEU B 1 47 ? 120.625 84.089 7.086 1.00 59.46 70 LEU B C 1
ATOM 1721 O O . LEU B 1 47 ? 120.621 83.441 6.030 1.00 60.85 70 LEU B O 1
ATOM 1726 N N . HIS B 1 48 ? 121.651 84.072 7.948 1.00 57.47 71 HIS B N 1
ATOM 1727 C CA . HIS B 1 48 ? 122.858 83.263 7.751 1.00 59.76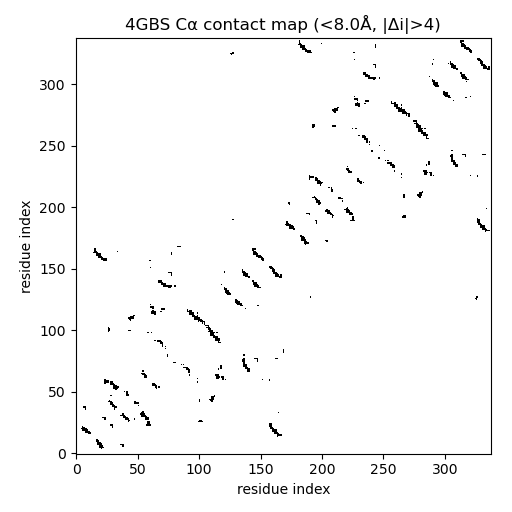 71 HIS B CA 1
ATOM 1728 C C . HIS B 1 48 ? 122.583 81.792 8.039 1.00 66.24 71 HIS B C 1
ATOM 1729 O O . HIS B 1 48 ? 123.059 80.933 7.294 1.00 68.58 71 HIS B O 1
ATOM 1736 N N . THR B 1 49 ? 121.857 81.499 9.143 1.00 62.23 72 THR B N 1
ATOM 1737 C CA . THR B 1 49 ? 121.575 80.125 9.569 1.00 64.74 72 THR B CA 1
ATOM 1738 C C . THR B 1 49 ? 120.138 79.678 9.206 1.00 69.20 72 THR B C 1
ATOM 1739 O O . THR B 1 49 ? 119.815 78.502 9.401 1.00 71.53 72 THR B O 1
ATOM 1743 N N . LEU B 1 50 ? 119.292 80.603 8.679 1.00 63.36 73 LEU B N 1
ATOM 1744 C CA . LEU B 1 50 ? 117.881 80.376 8.308 1.00 63.18 73 LEU B CA 1
ATOM 1745 C C . LEU B 1 50 ? 117.130 79.870 9.547 1.00 71.77 73 LEU B C 1
ATOM 1746 O O . LEU B 1 50 ? 116.430 78.856 9.515 1.00 75.36 73 LEU B O 1
ATOM 1751 N N . GLN B 1 51 ? 117.309 80.606 10.649 1.00 68.01 74 GLN B N 1
ATOM 1752 C CA . GLN B 1 51 ? 116.745 80.314 11.960 1.00 69.29 74 GLN B CA 1
ATOM 1753 C C . GLN B 1 51 ? 116.041 81.540 12.563 1.00 69.08 74 GLN B C 1
ATOM 1754 O O . GLN B 1 51 ? 116.408 82.695 12.309 1.00 65.96 74 GLN B O 1
ATOM 1760 N N . ILE B 1 52 ? 115.045 81.251 13.399 1.00 64.85 75 ILE B N 1
ATOM 1761 C CA . ILE B 1 52 ? 114.171 82.184 14.086 1.00 62.08 75 ILE B CA 1
ATOM 1762 C C . ILE B 1 52 ? 114.283 81.934 15.586 1.00 67.90 75 ILE B C 1
ATOM 1763 O O . ILE B 1 52 ? 114.461 80.797 16.028 1.00 71.06 75 ILE B O 1
ATOM 1768 N N . ASP B 1 53 ? 114.209 83.009 16.361 1.00 62.44 76 ASP B N 1
ATOM 1769 C CA . ASP B 1 53 ? 114.235 82.966 17.816 1.00 63.48 76 ASP B CA 1
ATOM 1770 C C . ASP B 1 53 ? 113.435 84.153 18.326 1.00 64.03 76 ASP B C 1
ATOM 1771 O O . ASP B 1 53 ? 113.054 85.020 17.542 1.00 59.48 76 ASP B O 1
ATOM 1776 N N . SER B 1 54 ? 113.139 84.174 19.622 1.00 62.53 77 SER B N 1
ATOM 1777 C CA . SER B 1 54 ? 112.399 85.266 20.226 1.00 60.17 77 SER B CA 1
ATOM 1778 C C . SER B 1 54 ? 112.858 85.462 21.650 1.00 67.64 77 SER B C 1
ATOM 1779 O O . SER B 1 54 ? 113.449 84.563 22.246 1.00 68.91 77 SER B O 1
ATOM 1782 N N . ALA B 1 55 ? 112.601 86.655 22.187 1.00 64.87 78 ALA B N 1
ATOM 1783 C CA . ALA B 1 55 ? 112.911 87.026 23.561 1.00 66.03 78 ALA B CA 1
ATOM 1784 C C . ALA B 1 55 ? 112.016 88.144 23.999 1.00 68.93 78 ALA B C 1
ATOM 1785 O O . ALA B 1 55 ? 111.520 88.904 23.166 1.00 65.94 78 ALA B O 1
ATOM 1798 N N . VAL B 1 57 ? 110.847 91.657 25.726 1.00 62.61 80 VAL B N 1
ATOM 1799 C CA . VAL B 1 57 ? 111.326 93.028 25.739 1.00 59.99 80 VAL B CA 1
ATOM 1800 C C . VAL B 1 57 ? 110.423 93.770 26.740 1.00 63.46 80 VAL B C 1
ATOM 1801 O O . VAL B 1 57 ? 109.203 93.697 26.648 1.00 62.64 80 VAL B O 1
ATOM 1805 N N . THR B 1 58 ? 111.037 94.367 27.763 1.00 61.51 81 THR B N 1
ATOM 1806 C CA . THR B 1 58 ? 110.342 95.068 28.858 1.00 62.10 81 THR B CA 1
ATOM 1807 C C . THR B 1 58 ? 110.702 96.554 28.867 1.00 65.29 81 THR B C 1
ATOM 1808 O O . THR B 1 58 ? 111.457 97.015 28.002 1.00 64.35 81 THR B O 1
ATOM 1812 N N . ALA B 1 59 ? 110.231 97.282 29.895 1.00 61.78 82 ALA B N 1
ATOM 1813 C CA . ALA B 1 59 ? 110.556 98.690 30.090 1.00 61.39 82 ALA B CA 1
ATOM 1814 C C . ALA B 1 59 ? 112.035 98.842 30.456 1.00 67.31 82 ALA B C 1
ATOM 1815 O O . ALA B 1 59 ? 112.571 99.944 30.395 1.00 66.83 82 ALA B O 1
ATOM 1817 N N . GLU B 1 60 ? 112.690 97.716 30.815 1.00 67.62 83 GLU B N 1
ATOM 1818 C CA . GLU B 1 60 ? 114.103 97.635 31.178 1.00 71.71 83 GLU B CA 1
ATOM 1819 C C . GLU B 1 60 ? 114.965 97.096 29.988 1.00 77.44 83 GLU B C 1
ATOM 1820 O O . GLU B 1 60 ? 116.138 96.781 30.180 1.00 81.00 83 GLU B O 1
ATOM 1826 N N . GLY B 1 61 ? 114.385 97.010 28.785 1.00 70.54 84 GLY B N 1
ATOM 1827 C CA . GLY B 1 61 ? 115.094 96.543 27.599 1.00 68.35 84 GLY B CA 1
ATOM 1828 C C . GLY B 1 61 ? 114.840 95.099 27.210 1.00 70.74 84 GLY B C 1
ATOM 1829 O O . GLY B 1 61 ? 113.836 94.516 27.618 1.00 69.42 84 GLY B O 1
ATOM 1830 N N . ALA B 1 62 ? 115.755 94.514 26.401 1.00 68.14 85 ALA B N 1
ATOM 1831 C CA . ALA B 1 62 ? 115.620 93.154 25.861 1.00 68.34 85 ALA B CA 1
ATOM 1832 C C . ALA B 1 62 ? 116.857 92.286 26.092 1.00 75.91 85 ALA B C 1
ATOM 1833 O O . ALA B 1 62 ? 117.936 92.783 26.390 1.00 77.63 85 ALA B O 1
ATOM 1835 N N . ASP B 1 63 ? 116.673 90.970 25.941 1.00 74.45 86 ASP B N 1
ATOM 1836 C CA . ASP B 1 63 ? 117.707 89.949 26.014 1.00 77.36 86 ASP B CA 1
ATOM 1837 C C . ASP B 1 63 ? 117.951 89.402 24.606 1.00 74.93 86 ASP B C 1
ATOM 1838 O O . ASP B 1 63 ? 117.338 88.409 24.217 1.00 75.19 86 ASP B O 1
ATOM 1843 N N . ASP B 1 64 ? 118.821 90.063 23.833 1.00 66.63 87 ASP B N 1
ATOM 1844 C CA . ASP B 1 64 ? 119.124 89.648 22.461 1.00 63.52 87 ASP B CA 1
ATOM 1845 C C . ASP B 1 64 ? 119.915 88.355 22.436 1.00 68.70 87 ASP B C 1
ATOM 1846 O O . ASP B 1 64 ? 120.829 88.211 23.242 1.00 71.56 87 ASP B O 1
ATOM 1851 N N . PRO B 1 65 ? 119.641 87.432 21.484 1.00 64.79 88 PRO B N 1
ATOM 1852 C CA . PRO B 1 65 ? 120.456 86.211 21.395 1.00 67.46 88 PRO B CA 1
ATOM 1853 C C . PRO B 1 65 ? 121.881 86.526 20.903 1.00 73.21 88 PRO B C 1
ATOM 1854 O O . PRO B 1 65 ? 122.165 87.645 20.457 1.00 69.23 88 PRO B O 1
ATOM 1858 N N . ASP B 1 66 ? 122.781 85.540 20.995 1.00 75.60 89 ASP B N 1
ATOM 1859 C CA . ASP B 1 66 ? 124.180 85.709 20.603 1.00 77.68 89 ASP B CA 1
ATOM 1860 C C . ASP B 1 66 ? 124.298 86.100 19.127 1.00 78.52 89 ASP B C 1
ATOM 1861 O O . ASP B 1 66 ? 125.116 86.953 18.787 1.00 78.14 89 ASP B O 1
ATOM 1866 N N . THR B 1 67 ? 123.450 85.531 18.268 1.00 73.20 90 THR B N 1
ATOM 1867 C CA . THR B 1 67 ? 123.543 85.776 16.835 1.00 70.69 90 THR B CA 1
ATOM 1868 C C . THR B 1 67 ? 122.136 86.028 16.253 1.00 67.46 90 THR B C 1
ATOM 1869 O O . THR B 1 67 ? 121.164 85.385 16.659 1.00 68.20 90 THR B O 1
ATOM 1873 N N . TRP B 1 68 ? 122.043 87.025 15.338 1.00 57.54 91 TRP B N 1
ATOM 1874 C CA . TRP B 1 68 ? 120.828 87.471 14.629 1.00 52.32 91 TRP B CA 1
ATOM 1875 C C . TRP B 1 68 ? 121.184 88.557 13.613 1.00 56.46 91 TRP B C 1
ATOM 1876 O O . TRP B 1 68 ? 122.190 89.235 13.767 1.00 59.46 91 TRP B O 1
ATOM 1887 N N . ASP B 1 69 ? 120.371 88.722 12.584 1.00 52.38 92 ASP B N 1
ATOM 1888 C CA . ASP B 1 69 ? 120.600 89.728 11.549 1.00 53.10 92 ASP B CA 1
ATOM 1889 C C . ASP B 1 69 ? 119.596 90.892 11.685 1.00 56.05 92 ASP B C 1
ATOM 1890 O O . ASP B 1 69 ? 119.996 92.059 11.564 1.00 56.11 92 ASP B O 1
ATOM 1895 N N . LEU B 1 70 ? 118.323 90.583 11.978 1.00 49.66 93 LEU B N 1
ATOM 1896 C CA . LEU B 1 70 ? 117.302 91.602 12.220 1.00 47.22 93 LEU B CA 1
ATOM 1897 C C . LEU B 1 70 ? 116.255 91.058 13.202 1.00 51.11 93 LEU B C 1
ATOM 1898 O O . LEU B 1 70 ? 116.231 89.859 13.496 1.00 51.43 93 LEU B O 1
ATOM 1903 N N . ALA B 1 71 ? 115.425 91.959 13.741 1.00 46.88 94 ALA B N 1
ATOM 1904 C CA . ALA B 1 71 ? 114.391 91.603 14.703 1.00 46.38 94 ALA B CA 1
ATOM 1905 C C . ALA B 1 71 ? 113.147 92.420 14.440 1.00 48.83 94 ALA B C 1
ATOM 1906 O O . ALA B 1 71 ? 113.246 93.563 13.993 1.00 49.02 94 ALA B O 1
ATOM 1908 N N . ILE B 1 72 ? 111.974 91.807 14.658 1.00 46.24 95 ILE B N 1
ATOM 1909 C CA . ILE B 1 72 ? 110.649 92.424 14.441 1.00 44.90 95 ILE B CA 1
ATOM 1910 C C . ILE B 1 72 ? 109.853 92.359 15.745 1.00 48.86 95 ILE B C 1
ATOM 1911 O O . ILE B 1 72 ? 109.760 91.313 16.378 1.00 50.00 95 ILE B O 1
ATOM 1916 N N . HIS B 1 73 ? 109.338 93.518 16.148 1.00 44.52 96 HIS B N 1
ATOM 1917 C CA . HIS B 1 73 ? 108.451 93.794 17.280 1.00 44.38 96 HIS B CA 1
ATOM 1918 C C . HIS B 1 73 ? 107.304 94.548 16.708 1.00 51.08 96 HIS B C 1
ATOM 1919 O O . HIS B 1 73 ? 107.550 95.618 16.172 1.00 51.78 96 HIS B O 1
ATOM 1926 N N . ARG B 1 74 ? 106.072 94.012 16.745 1.00 49.55 97 ARG B N 1
ATOM 1927 C CA . ARG B 1 74 ? 104.931 94.679 16.099 1.00 50.22 97 ARG B CA 1
ATOM 1928 C C . ARG B 1 74 ? 105.319 94.976 14.638 1.00 53.84 97 ARG B C 1
ATOM 1929 O O . ARG B 1 74 ? 105.701 94.038 13.946 1.00 50.79 97 ARG B O 1
ATOM 1937 N N . TYR B 1 75 ? 105.339 96.251 14.214 1.00 52.09 98 TYR B N 1
ATOM 1938 C CA . TYR B 1 75 ? 105.705 96.589 12.838 1.00 52.34 98 TYR B CA 1
ATOM 1939 C C . TYR B 1 75 ? 107.111 97.167 12.779 1.00 55.01 98 TYR B C 1
ATOM 1940 O O . TYR B 1 75 ? 107.555 97.573 11.708 1.00 56.54 98 TYR B O 1
ATOM 1949 N N . ASP B 1 76 ? 107.788 97.229 13.935 1.00 48.96 99 ASP B N 1
ATOM 1950 C CA . ASP B 1 76 ? 109.118 97.796 14.175 1.00 47.36 99 ASP B CA 1
ATOM 1951 C C . ASP B 1 76 ? 110.223 96.830 13.868 1.00 51.07 99 ASP B C 1
ATOM 1952 O O . ASP B 1 76 ? 110.134 95.635 14.181 1.00 48.56 99 ASP B O 1
ATOM 1957 N N . VAL B 1 77 ? 111.316 97.371 13.320 1.00 49.38 100 VAL B N 1
ATOM 1958 C CA . VAL B 1 77 ? 112.506 96.595 12.975 1.00 47.57 100 VAL B CA 1
ATOM 1959 C C . VAL B 1 77 ? 113.727 97.193 13.652 1.00 51.34 100 VAL B C 1
ATOM 1960 O O . VAL B 1 77 ? 113.877 98.414 13.703 1.00 52.18 100 VAL B O 1
ATOM 1964 N N . LYS B 1 78 ? 114.610 96.327 14.152 1.00 46.91 101 LYS B N 1
ATOM 1965 C CA . LYS B 1 78 ? 115.938 96.706 14.622 1.00 45.66 101 LYS B CA 1
ATOM 1966 C C . LYS B 1 78 ? 116.929 95.761 13.923 1.00 48.68 101 LYS B C 1
ATOM 1967 O O . LYS B 1 78 ? 116.556 94.661 13.515 1.00 46.21 101 LYS B O 1
ATOM 1973 N N . THR B 1 79 ? 118.170 96.203 13.752 1.00 47.12 102 THR B N 1
ATOM 1974 C CA . THR B 1 79 ? 119.187 95.374 13.117 1.00 46.81 102 THR B CA 1
ATOM 1975 C C . THR B 1 79 ? 120.284 95.115 14.142 1.00 52.19 102 THR B C 1
ATOM 1976 O O . THR B 1 79 ? 120.291 95.720 15.223 1.00 52.36 102 THR B O 1
ATOM 1980 N N . ASN B 1 80 ? 121.187 94.192 13.825 1.00 49.28 103 ASN B N 1
ATOM 1981 C CA . ASN B 1 80 ? 122.302 93.879 14.712 1.00 50.54 103 ASN B CA 1
ATOM 1982 C C . ASN B 1 80 ? 123.558 94.535 14.179 1.00 56.25 103 ASN B C 1
ATOM 1983 O O . ASN B 1 80 ? 124.367 93.875 13.541 1.00 57.63 103 ASN B O 1
ATOM 1988 N N . GLY B 1 81 ? 123.682 95.843 14.376 1.00 54.55 104 GLY B N 1
ATOM 1989 C CA . GLY B 1 81 ? 124.802 96.605 13.823 1.00 56.88 104 GLY B CA 1
ATOM 1990 C C . GLY B 1 81 ? 124.726 96.738 12.303 1.00 61.97 104 GLY B C 1
ATOM 1991 O O . GLY B 1 81 ? 125.745 96.949 11.644 1.00 65.03 104 GLY B O 1
ATOM 1992 N N . GLY B 1 82 ? 123.518 96.609 11.753 1.00 56.27 105 GLY B N 1
ATOM 1993 C CA . GLY B 1 82 ? 123.273 96.688 10.318 1.00 56.60 105 GLY B CA 1
ATOM 1994 C C . GLY B 1 82 ? 122.923 98.089 9.860 1.00 60.99 105 GLY B C 1
ATOM 1995 O O . GLY B 1 82 ? 122.845 99.028 10.668 1.00 59.00 105 GLY B O 1
ATOM 1996 N N . GLU B 1 83 ? 122.764 98.237 8.545 1.00 59.20 106 GLU B N 1
ATOM 1997 C CA . GLU B 1 83 ? 122.379 99.502 7.926 1.00 61.14 106 GLU B CA 1
ATOM 1998 C C . GLU B 1 83 ? 121.456 99.182 6.746 1.00 63.87 106 GLU B C 1
ATOM 1999 O O . GLU B 1 83 ? 121.628 98.169 6.061 1.00 62.20 106 GLU B O 1
ATOM 2005 N N . VAL B 1 84 ? 120.399 99.986 6.606 1.00 60.04 107 VAL B N 1
ATOM 2006 C CA . VAL B 1 84 ? 119.362 99.720 5.621 1.00 58.87 107 VAL B CA 1
ATOM 2007 C C . VAL B 1 84 ? 119.199 100.883 4.636 1.00 65.89 107 VAL B C 1
ATOM 2008 O O . VAL B 1 84 ? 119.286 102.048 5.020 1.00 67.56 107 VAL B O 1
ATOM 2012 N N . LEU B 1 85 ? 118.904 100.536 3.380 1.00 63.22 108 LEU B N 1
ATOM 2013 C CA . LEU B 1 85 ? 118.584 101.462 2.305 1.00 66.93 108 LEU B CA 1
ATOM 2014 C C . LEU B 1 85 ? 117.228 101.096 1.712 1.00 72.23 108 LEU B C 1
ATOM 2015 O O . LEU B 1 85 ? 117.023 99.942 1.318 1.00 71.27 108 LEU B O 1
ATOM 2020 N N . GLU B 1 86 ? 116.305 102.080 1.656 1.00 70.55 109 GLU B N 1
ATOM 2021 C CA . GLU B 1 86 ? 115.002 101.927 1.010 1.00 71.20 109 GLU B CA 1
ATOM 2022 C C . GLU B 1 86 ? 115.191 102.209 -0.480 1.00 80.89 109 GLU B C 1
ATOM 2023 O O . GLU B 1 86 ? 115.472 103.350 -0.848 1.00 84.75 109 GLU B O 1
ATOM 2029 N N . THR B 1 87 ? 115.085 101.179 -1.331 1.00 78.18 110 THR B N 1
ATOM 2030 C CA . THR B 1 87 ? 115.267 101.346 -2.782 1.00 82.30 110 THR B CA 1
ATOM 2031 C C . THR B 1 87 ? 113.978 101.846 -3.429 1.00 90.10 110 THR B C 1
ATOM 2032 O O . THR B 1 87 ? 112.962 101.979 -2.751 1.00 88.21 110 THR B O 1
ATOM 2036 N N . ASP B 1 88 ? 114.019 102.110 -4.742 1.00 92.62 111 ASP B N 1
ATOM 2037 C CA . ASP B 1 88 ? 112.848 102.551 -5.483 1.00 96.99 111 ASP B CA 1
ATOM 2038 C C . ASP B 1 88 ? 112.100 101.341 -6.079 1.00 99.59 111 ASP B C 1
ATOM 2039 O O . ASP B 1 88 ? 110.989 101.514 -6.587 1.00 102.61 111 ASP B O 1
ATOM 2044 N N . TYR B 1 89 ? 112.687 100.122 -5.991 1.00 92.06 112 TYR B N 1
ATOM 2045 C CA . TYR B 1 89 ? 112.080 98.887 -6.516 1.00 91.96 112 TYR B CA 1
ATOM 2046 C C . TYR B 1 89 ? 110.944 98.420 -5.614 1.00 93.05 112 TYR B C 1
ATOM 2047 O O . TYR B 1 89 ? 111.062 98.500 -4.390 1.00 89.42 112 TYR B O 1
ATOM 2056 N N . GLN B 1 90 ? 109.851 97.936 -6.225 1.00 91.78 113 GLN B N 1
ATOM 2057 C CA . GLN B 1 90 ? 108.645 97.449 -5.546 1.00 90.42 113 GLN B CA 1
ATOM 2058 C C . GLN B 1 90 ? 108.472 95.931 -5.726 1.00 94.07 113 GLN B C 1
ATOM 2059 O O . GLN B 1 90 ? 107.409 95.367 -5.451 1.00 94.51 113 GLN B O 1
ATOM 2065 N N . SER B 1 91 ? 109.523 95.281 -6.196 1.00 89.76 114 SER B N 1
ATOM 2066 C CA . SER B 1 91 ? 109.574 93.848 -6.435 1.00 89.35 114 SER B CA 1
ATOM 2067 C C . SER B 1 91 ? 110.997 93.353 -6.291 1.00 90.13 114 SER B C 1
ATOM 2068 O O . SER B 1 91 ? 111.920 94.043 -6.749 1.00 92.01 114 SER B O 1
ATOM 2071 N N . LEU B 1 92 ? 111.188 92.163 -5.678 1.00 81.69 115 LEU B N 1
ATOM 2072 C CA . LEU B 1 92 ? 112.520 91.537 -5.584 1.00 78.25 115 LEU B CA 1
ATOM 2073 C C . LEU B 1 92 ? 113.017 91.170 -7.002 1.00 87.06 115 LEU B C 1
ATOM 2074 O O . LEU B 1 92 ? 114.216 91.265 -7.275 1.00 86.53 115 LEU B O 1
ATOM 2079 N N . SER B 1 93 ? 112.071 90.820 -7.910 1.00 87.94 116 SER B N 1
ATOM 2080 C CA . SER B 1 93 ? 112.319 90.516 -9.325 1.00 93.27 116 SER B CA 1
ATOM 2081 C C . SER B 1 93 ? 112.892 91.734 -10.059 1.00 100.39 116 SER B C 1
ATOM 2082 O O . SER B 1 93 ? 113.872 91.601 -10.780 1.00 101.78 116 SER B O 1
ATOM 2085 N N . ALA B 1 94 ? 112.286 92.925 -9.850 1.00 97.59 117 ALA B N 1
ATOM 2086 C CA . ALA B 1 94 ? 112.708 94.210 -10.425 1.00 99.93 117 ALA B CA 1
ATOM 2087 C C . ALA B 1 94 ? 114.149 94.571 -9.995 1.00 100.97 117 ALA B C 1
ATOM 2088 O O . ALA B 1 94 ? 114.914 95.055 -10.821 1.00 104.62 117 ALA B O 1
ATOM 2090 N N . LEU B 1 95 ? 114.530 94.301 -8.735 1.00 91.12 118 LEU B N 1
ATOM 2091 C CA . LEU B 1 95 ? 115.893 94.571 -8.265 1.00 88.39 118 LEU B CA 1
ATOM 2092 C C . LEU B 1 95 ? 116.897 93.568 -8.898 1.00 97.68 118 LEU B C 1
ATOM 2093 O O . LEU B 1 95 ? 117.969 93.984 -9.354 1.00 99.26 118 LEU B O 1
ATOM 2107 N N . ASN B 1 97 ? 116.499 91.842 -11.700 1.00 106.61 120 ASN B N 1
ATOM 2108 C CA . ASN B 1 97 ? 116.460 92.135 -13.138 1.00 112.12 120 ASN B CA 1
ATOM 2109 C C . ASN B 1 97 ? 117.156 93.478 -13.446 1.00 117.66 120 ASN B C 1
ATOM 2110 O O . ASN B 1 97 ? 117.529 93.675 -14.591 1.00 123.20 120 ASN B O 1
ATOM 2115 N N . ALA B 1 98 ? 117.344 94.384 -12.459 1.00 109.66 121 ALA B N 1
ATOM 2116 C CA . ALA B 1 98 ? 117.995 95.688 -12.685 1.00 111.35 121 ALA B CA 1
ATOM 2117 C C . ALA B 1 98 ? 119.486 95.548 -13.039 1.00 114.04 121 ALA B C 1
ATOM 2118 O O . ALA B 1 98 ? 119.985 96.316 -13.868 1.00 118.16 121 ALA B O 1
ATOM 2120 N N . GLY B 1 99 ? 120.168 94.600 -12.386 1.00 104.44 122 GLY B N 1
ATOM 2121 C CA . GLY B 1 99 ? 121.577 94.281 -12.605 1.00 103.78 122 GLY B CA 1
ATOM 2122 C C . GLY B 1 99 ? 122.559 95.350 -12.181 1.00 105.78 122 GLY B C 1
ATOM 2123 O O . GLY B 1 99 ? 123.648 95.468 -12.744 1.00 107.32 122 GLY B O 1
ATOM 2124 N N . SER B 1 100 ? 122.172 96.141 -11.187 1.00 99.63 123 SER B N 1
ATOM 2125 C CA . SER B 1 100 ? 122.980 97.221 -10.645 1.00 100.04 123 SER B CA 1
ATOM 2126 C C . SER B 1 100 ? 122.680 97.441 -9.183 1.00 97.94 123 SER B C 1
ATOM 2127 O O . SER B 1 100 ? 121.523 97.394 -8.777 1.00 94.24 123 SER B O 1
ATOM 2138 N N . PRO B 1 102 ? 121.744 99.333 -6.112 1.00 91.52 125 PRO B N 1
ATOM 2139 C CA . PRO B 1 102 ? 121.049 100.615 -5.882 1.00 93.42 125 PRO B CA 1
ATOM 2140 C C . PRO B 1 102 ? 121.881 101.579 -5.032 1.00 98.10 125 PRO B C 1
ATOM 2141 O O . PRO B 1 102 ? 122.424 101.200 -3.994 1.00 92.82 125 PRO B O 1
ATOM 2145 N N . GLN B 1 103 ? 122.019 102.814 -5.524 1.00 100.71 126 GLN B N 1
ATOM 2146 C CA . GLN B 1 103 ? 122.739 103.889 -4.848 1.00 101.96 126 GLN B CA 1
ATOM 2147 C C . GLN B 1 103 ? 121.823 104.517 -3.814 1.00 102.89 126 GLN B C 1
ATOM 2148 O O . GLN B 1 103 ? 120.592 104.453 -3.950 1.00 100.95 126 GLN B O 1
ATOM 2154 N N . GLY B 1 104 ? 122.421 105.104 -2.785 1.00 99.06 127 GLY B N 1
ATOM 2155 C CA . GLY B 1 104 ? 121.684 105.764 -1.710 1.00 96.63 127 GLY B CA 1
ATOM 2156 C C . GLY B 1 104 ? 122.402 105.706 -0.382 1.00 97.77 127 GLY B C 1
ATOM 2157 O O . GLY B 1 104 ? 123.401 104.997 -0.254 1.00 97.28 127 GLY B O 1
ATOM 2158 N N . ILE B 1 105 ? 121.908 106.451 0.610 1.00 92.88 128 ILE B N 1
ATOM 2159 C CA . ILE B 1 105 ? 122.523 106.486 1.936 1.00 90.59 128 ILE B CA 1
ATOM 2160 C C . ILE B 1 105 ? 121.909 105.379 2.794 1.00 88.70 128 ILE B C 1
ATOM 2161 O O . ILE B 1 105 ? 120.685 105.345 2.986 1.00 86.44 128 ILE B O 1
ATOM 2166 N N . PHE B 1 106 ? 122.773 104.482 3.310 1.00 82.49 129 PHE B N 1
ATOM 2167 C CA . PHE B 1 106 ? 122.384 103.396 4.203 1.00 76.48 129 PHE B CA 1
ATOM 2168 C C . PHE B 1 106 ? 122.204 103.970 5.603 1.00 79.54 129 PHE B C 1
ATOM 2169 O O . PHE B 1 106 ? 123.044 104.735 6.097 1.00 81.51 129 PHE B O 1
ATOM 2177 N N . VAL B 1 107 ? 121.067 103.645 6.215 1.00 72.60 130 VAL B N 1
ATOM 2178 C CA . VAL B 1 107 ? 120.683 104.182 7.507 1.00 71.03 130 VAL B CA 1
ATOM 2179 C C . VAL B 1 107 ? 120.882 103.132 8.598 1.00 73.09 130 VAL B C 1
ATOM 2180 O O . VAL B 1 107 ? 120.327 102.028 8.535 1.00 71.19 130 VAL B O 1
ATOM 2184 N N . ALA B 1 108 ? 121.681 103.498 9.602 1.00 68.96 131 ALA B N 1
ATOM 2185 C CA . ALA B 1 108 ? 121.940 102.660 10.764 1.00 65.37 131 ALA B CA 1
ATOM 2186 C C . ALA B 1 108 ? 120.804 102.811 11.776 1.00 65.42 131 ALA B C 1
ATOM 2187 O O . ALA B 1 108 ? 119.968 103.708 11.638 1.00 65.17 131 ALA B O 1
ATOM 2189 N N . ASP B 1 109 ? 120.773 101.942 12.788 1.00 58.53 132 ASP B N 1
ATOM 2190 C CA . ASP B 1 109 ? 119.795 102.016 13.867 1.00 54.80 132 ASP B CA 1
ATOM 2191 C C . ASP B 1 109 ? 119.998 103.231 14.706 1.00 60.76 132 ASP B C 1
ATOM 2192 O O . ASP B 1 109 ? 121.118 103.735 14.835 1.00 63.65 132 ASP B O 1
ATOM 2197 N N . GLU B 1 110 ? 118.908 103.682 15.325 1.00 57.51 133 GLU B N 1
ATOM 2198 C CA . GLU B 1 110 ? 118.925 104.784 16.277 1.00 58.56 133 GLU B CA 1
ATOM 2199 C C . GLU B 1 110 ? 118.563 104.257 17.637 1.00 56.46 133 GLU B C 1
ATOM 2200 O O . GLU B 1 110 ? 117.811 103.298 17.744 1.00 52.03 133 GLU B O 1
ATOM 2206 N N . TRP B 1 111 ? 119.110 104.857 18.678 1.00 55.64 134 TRP B N 1
ATOM 2207 C CA . TRP B 1 111 ? 118.758 104.501 20.042 1.00 53.49 134 TRP B CA 1
ATOM 2208 C C . TRP B 1 111 ? 117.522 105.309 20.396 1.00 58.29 134 TRP B C 1
ATOM 2209 O O . TRP B 1 111 ? 117.526 106.536 20.261 1.00 61.03 134 TRP B O 1
ATOM 2220 N N . THR B 1 112 ? 116.439 104.618 20.769 1.00 53.02 135 THR B N 1
ATOM 2221 C CA . THR B 1 112 ? 115.139 105.239 21.051 1.00 51.34 135 THR B CA 1
ATOM 2222 C C . THR B 1 112 ? 114.638 104.910 22.436 1.00 53.70 135 THR B C 1
ATOM 2223 O O . THR B 1 112 ? 114.948 103.847 22.973 1.00 52.19 135 THR B O 1
ATOM 2227 N N . THR B 1 113 ? 113.847 105.823 23.008 1.00 50.97 136 THR B N 1
ATOM 2228 C CA . THR B 1 113 ? 113.220 105.637 24.313 1.00 50.64 136 THR B CA 1
ATOM 2229 C C . THR B 1 113 ? 111.709 105.820 24.181 1.00 52.72 136 THR B C 1
ATOM 2230 O O . THR B 1 113 ? 110.991 105.623 25.151 1.00 51.57 136 THR B O 1
ATOM 2234 N N . ASN B 1 114 ? 111.230 106.162 22.984 1.00 49.78 137 ASN B N 1
ATOM 2235 C CA . ASN B 1 114 ? 109.827 106.453 22.747 1.00 50.14 137 ASN B CA 1
ATOM 2236 C C . ASN B 1 114 ? 109.286 105.813 21.452 1.00 53.87 137 ASN B C 1
ATOM 2237 O O . ASN B 1 114 ? 108.341 106.352 20.880 1.00 55.33 137 ASN B O 1
ATOM 2261 N N . ILE B 1 116 ? 109.590 101.765 20.694 1.00 43.90 139 ILE B N 1
ATOM 2262 C CA . ILE B 1 116 ? 109.220 100.367 20.958 1.00 41.77 139 ILE B CA 1
ATOM 2263 C C . ILE B 1 116 ? 108.263 100.296 22.155 1.00 47.69 139 ILE B C 1
ATOM 2264 O O . ILE B 1 116 ? 108.690 100.282 23.307 1.00 49.22 139 ILE B O 1
ATOM 2269 N N . ALA B 1 117 ? 106.957 100.242 21.856 1.00 44.58 140 ALA B N 1
ATOM 2270 C CA . ALA B 1 117 ? 105.913 100.170 22.872 1.00 44.39 140 ALA B CA 1
ATOM 2271 C C . ALA B 1 117 ? 105.849 98.771 23.433 1.00 49.64 140 ALA B C 1
ATOM 2272 O O . ALA B 1 117 ? 105.751 97.823 22.665 1.00 50.58 140 ALA B O 1
ATOM 2274 N N . VAL B 1 118 ? 105.945 98.632 24.766 1.00 46.59 141 VAL B N 1
ATOM 2275 C CA . VAL B 1 118 ? 105.882 97.323 25.422 1.00 47.25 141 VAL B CA 1
ATOM 2276 C C . VAL B 1 118 ? 104.548 97.160 26.191 1.00 52.46 141 VAL B C 1
ATOM 2277 O O . VAL B 1 118 ? 104.214 96.043 26.578 1.00 54.80 141 VAL B O 1
ATOM 2281 N N . ASP B 1 119 ? 103.795 98.252 26.410 1.00 47.98 142 ASP B N 1
ATOM 2282 C CA . ASP B 1 119 ? 102.502 98.221 27.118 1.00 48.53 142 ASP B CA 1
ATOM 2283 C C . ASP B 1 119 ? 101.619 99.321 26.572 1.00 51.23 142 ASP B C 1
ATOM 2284 O O . ASP B 1 119 ? 102.002 100.481 26.592 1.00 50.97 142 ASP B O 1
ATOM 2289 N N . VAL B 1 120 ? 100.452 98.963 26.070 1.00 50.09 143 VAL B N 1
ATOM 2290 C CA . VAL B 1 120 ? 99.516 99.928 25.475 1.00 49.63 143 VAL B CA 1
ATOM 2291 C C . VAL B 1 120 ? 98.207 99.927 26.266 1.00 53.92 143 VAL B C 1
ATOM 2292 O O . VAL B 1 120 ? 97.222 100.490 25.796 1.00 56.62 143 VAL B O 1
ATOM 2296 N N . SER B 1 121 ? 98.177 99.307 27.463 1.00 49.21 144 SER B N 1
ATOM 2297 C CA . SER B 1 121 ? 96.936 99.197 28.262 1.00 49.70 144 SER B CA 1
ATOM 2298 C C . SER B 1 121 ? 96.567 100.513 28.985 1.00 52.55 144 SER B C 1
ATOM 2299 O O . SER B 1 121 ? 95.502 100.576 29.590 1.00 55.15 144 SER B O 1
ATOM 2302 N N . HIS B 1 122 ? 97.404 101.554 28.916 1.00 48.62 145 HIS B N 1
ATOM 2303 C CA . HIS B 1 122 ? 97.082 102.826 29.580 1.00 50.52 145 HIS B CA 1
ATOM 2304 C C . HIS B 1 122 ? 96.681 103.904 28.542 1.00 60.83 145 HIS B C 1
ATOM 2305 O O . HIS B 1 122 ? 96.494 105.059 28.907 1.00 61.13 145 HIS B O 1
ATOM 2328 N N . GLU B 1 125 ? 91.950 108.833 25.767 1.00 94.30 148 GLU B N 1
ATOM 2329 C CA . GLU B 1 125 ? 91.823 110.270 25.437 1.00 96.41 148 GLU B CA 1
ATOM 2330 C C . GLU B 1 125 ? 92.332 111.207 26.584 1.00 99.23 148 GLU B C 1
ATOM 2331 O O . GLU B 1 125 ? 92.975 112.222 26.293 1.00 98.84 148 GLU B O 1
ATOM 2333 N N . ASP B 1 126 ? 92.049 110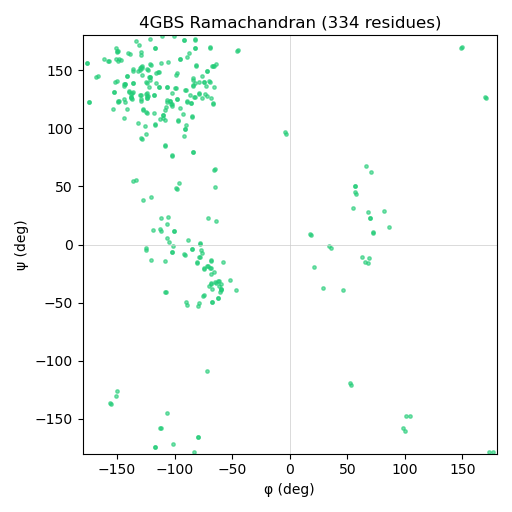.845 27.864 1.00 94.71 149 ASP B N 1
ATOM 2334 C CA . ASP B 1 126 ? 92.357 111.600 29.089 1.00 93.80 149 ASP B CA 1
ATOM 2335 C C . ASP B 1 126 ? 93.867 111.602 29.441 1.00 91.44 149 ASP B C 1
ATOM 2336 O O . ASP B 1 126 ? 94.659 112.296 28.785 1.00 90.53 149 ASP B O 1
ATOM 2338 N N . ASN B 1 127 ? 94.249 110.873 30.508 1.00 82.94 150 ASN B N 1
ATOM 2339 C CA . ASN B 1 127 ? 95.637 110.822 30.968 1.00 78.67 150 ASN B CA 1
ATOM 2340 C C . ASN B 1 127 ? 96.321 109.559 30.364 1.00 73.91 150 ASN B C 1
ATOM 2341 O O . ASN B 1 127 ? 96.878 108.725 31.088 1.00 71.12 150 ASN B O 1
ATOM 2346 N N . GLY B 1 128 ? 96.225 109.437 29.033 1.00 65.53 151 GLY B N 1
ATOM 2347 C CA . GLY B 1 128 ? 96.728 108.312 28.258 1.00 61.36 151 GLY B CA 1
ATOM 2348 C C . GLY B 1 128 ? 98.220 108.282 28.046 1.00 61.24 151 GLY B C 1
ATOM 2349 O O . GLY B 1 128 ? 98.855 109.335 27.913 1.00 61.33 151 GLY B O 1
ATOM 2350 N N . TYR B 1 129 ? 98.797 107.061 28.020 1.00 53.98 152 TYR B N 1
ATOM 2351 C CA . TYR B 1 129 ? 100.218 106.912 27.798 1.00 50.41 152 TYR B CA 1
ATOM 2352 C C . TYR B 1 129 ? 100.573 105.500 27.364 1.00 54.17 152 TYR B C 1
ATOM 2353 O O . TYR B 1 129 ? 99.801 104.550 27.561 1.00 51.95 152 TYR B O 1
ATOM 2362 N N . LEU B 1 130 ? 101.762 105.392 26.726 1.00 50.85 153 LEU B N 1
ATOM 2363 C CA . LEU B 1 130 ? 102.347 104.128 26.305 1.00 49.06 153 LEU B CA 1
ATOM 2364 C C . LEU B 1 130 ? 103.617 103.944 27.065 1.00 49.51 153 LEU B C 1
ATOM 2365 O O . LEU B 1 130 ? 104.218 104.938 27.441 1.00 49.42 153 LEU B O 1
ATOM 2370 N N . ILE B 1 131 ? 103.982 102.695 27.382 1.00 45.75 154 ILE B N 1
ATOM 2371 C CA . ILE B 1 131 ? 105.226 102.369 28.070 1.00 44.65 154 ILE B CA 1
ATOM 2372 C C . ILE B 1 131 ? 106.158 101.850 27.014 1.00 47.28 154 ILE B C 1
ATOM 2373 O O . ILE B 1 131 ? 105.843 100.898 26.289 1.00 45.58 154 ILE B O 1
ATOM 2378 N N . TYR B 1 132 ? 107.278 102.530 26.875 1.00 46.80 155 TYR B N 1
ATOM 2379 C CA . TYR B 1 132 ? 108.252 102.172 25.859 1.00 46.25 155 TYR B CA 1
ATOM 2380 C C . TYR B 1 132 ? 109.458 101.488 26.452 1.00 50.74 155 TYR B C 1
ATOM 2381 O O . TYR B 1 132 ? 109.777 101.659 27.634 1.00 51.75 155 TYR B O 1
ATOM 2390 N N . ALA B 1 133 ? 110.140 100.718 25.598 1.00 46.51 156 ALA B N 1
ATOM 2391 C CA . ALA B 1 133 ? 111.410 100.104 25.926 1.00 47.63 156 ALA B CA 1
ATOM 2392 C C . ALA B 1 133 ? 112.542 100.925 25.372 1.00 51.71 156 ALA B C 1
ATOM 2393 O O . ALA B 1 133 ? 112.460 101.338 24.211 1.00 50.32 156 ALA B O 1
ATOM 2395 N N . PRO B 1 134 ? 113.613 101.180 26.151 1.00 51.07 157 PRO B N 1
ATOM 2396 C CA . PRO B 1 134 ? 114.809 101.791 25.549 1.00 50.93 157 PRO B CA 1
ATOM 2397 C C . PRO B 1 134 ? 115.378 100.745 24.583 1.00 54.09 157 PRO B C 1
ATOM 2398 O O . PRO B 1 134 ? 115.558 99.579 24.952 1.00 55.32 157 PRO B O 1
ATOM 2402 N N . SER B 1 135 ? 115.499 101.099 23.320 1.00 48.14 158 SER B N 1
ATOM 2403 C CA . SER B 1 135 ? 115.856 100.108 22.321 1.00 47.33 158 SER B CA 1
ATOM 2404 C C . SER B 1 135 ? 116.452 100.701 21.076 1.00 52.27 158 SER B C 1
ATOM 2405 O O . SER B 1 135 ? 116.168 101.850 20.743 1.00 51.38 158 SER B O 1
ATOM 2408 N N . ASP B 1 136 ? 117.210 99.870 20.338 1.00 50.07 159 ASP B N 1
ATOM 2409 C CA . ASP B 1 136 ? 117.653 100.183 18.982 1.00 49.57 159 ASP B CA 1
ATOM 2410 C C . ASP B 1 136 ? 116.470 100.099 18.079 1.00 52.24 159 ASP B C 1
ATOM 2411 O O . ASP B 1 136 ? 115.547 99.325 18.343 1.00 50.58 159 ASP B O 1
ATOM 2416 N N . PHE B 1 137 ? 116.472 100.893 17.018 1.00 50.41 160 PHE B N 1
ATOM 2417 C CA . PHE B 1 137 ? 115.373 100.928 16.068 1.00 47.56 160 PHE B CA 1
ATOM 2418 C C . PHE B 1 137 ? 115.883 101.355 14.706 1.00 53.66 160 PHE B C 1
ATOM 2419 O O . PHE B 1 137 ? 116.617 102.341 14.622 1.00 56.17 160 PHE B O 1
ATOM 2427 N N . ASN B 1 138 ? 115.530 100.612 13.643 1.00 49.81 161 ASN B N 1
ATOM 2428 C CA . ASN B 1 138 ? 115.945 101.020 12.304 1.00 51.17 161 ASN B CA 1
ATOM 2429 C C . ASN B 1 138 ? 114.802 101.776 11.664 1.00 55.42 161 ASN B C 1
ATOM 2430 O O . ASN B 1 138 ? 113.790 101.158 11.328 1.00 52.48 161 ASN B O 1
ATOM 2435 N N . PRO B 1 139 ? 114.915 103.123 11.535 1.00 55.31 162 PRO B N 1
ATOM 2436 C CA . PRO B 1 139 ? 113.802 103.895 10.952 1.00 56.24 162 PRO B CA 1
ATOM 2437 C C . PRO B 1 139 ? 113.639 103.676 9.459 1.00 61.42 162 PRO B C 1
ATOM 2438 O O . PRO B 1 139 ? 112.584 103.995 8.920 1.00 63.84 162 PRO B O 1
ATOM 2442 N N . GLU B 1 140 ? 114.671 103.166 8.793 1.00 57.73 163 GLU B N 1
ATOM 2443 C CA . GLU B 1 140 ? 114.626 102.958 7.353 1.00 59.71 163 GLU B CA 1
ATOM 2444 C C . GLU B 1 140 ? 113.846 101.693 7.021 1.00 62.54 163 GLU B C 1
ATOM 2445 O O . GLU B 1 140 ? 112.939 101.771 6.199 1.00 64.29 163 GLU B O 1
ATOM 2451 N N . LEU B 1 141 ? 114.160 100.547 7.660 1.00 56.12 164 LEU B N 1
ATOM 2452 C CA . LEU B 1 141 ? 113.452 99.313 7.349 1.00 55.50 164 LEU B CA 1
ATOM 2453 C C . LEU B 1 141 ? 112.024 99.387 7.856 1.00 60.34 164 LEU B C 1
ATOM 2454 O O . LEU B 1 141 ? 111.131 98.927 7.160 1.00 62.20 164 LEU B O 1
ATOM 2459 N N . SER B 1 142 ? 111.796 100.040 9.007 1.00 56.27 165 SER B N 1
ATOM 2460 C CA . SER B 1 142 ? 110.471 100.205 9.620 1.00 55.10 165 SER B CA 1
ATOM 2461 C C . SER B 1 142 ? 109.526 101.065 8.739 1.00 61.62 165 SER B C 1
ATOM 2462 O O . SER B 1 142 ? 108.319 101.099 8.993 1.00 61.74 165 SER B O 1
ATOM 2476 N N . TRP B 1 144 ? 108.617 100.078 5.938 1.00 62.82 167 TRP B N 1
ATOM 2477 C CA . TRP B 1 144 ? 107.905 99.057 5.167 1.00 63.67 167 TRP B CA 1
ATOM 2478 C C . TRP B 1 144 ? 106.398 99.066 5.495 1.00 71.45 167 TRP B C 1
ATOM 2479 O O . TRP B 1 144 ? 105.612 98.524 4.725 1.00 75.09 167 TRP B O 1
ATOM 2490 N N . LEU B 1 145 ? 106.006 99.730 6.589 1.00 68.44 168 LEU B N 1
ATOM 2491 C CA . LEU B 1 145 ? 104.617 99.970 6.964 1.00 69.45 168 LEU B CA 1
ATOM 2492 C C . LEU B 1 145 ? 104.519 101.356 7.586 1.00 75.07 168 LEU B C 1
ATOM 2493 O O . LEU B 1 145 ? 105.249 101.667 8.534 1.00 72.99 168 LEU B O 1
ATOM 2498 N N . ASN B 1 146 ? 103.668 102.209 7.004 1.00 75.85 169 ASN B N 1
ATOM 2499 C CA . ASN B 1 146 ? 103.446 103.550 7.530 1.00 76.22 169 ASN B CA 1
ATOM 2500 C C . ASN B 1 146 ? 102.093 103.596 8.182 1.00 79.76 169 ASN B C 1
ATOM 2501 O O . ASN B 1 146 ? 101.092 103.223 7.564 1.00 81.23 169 ASN B O 1
ATOM 2506 N N . VAL B 1 147 ? 102.082 104.004 9.455 1.00 74.22 170 VAL B N 1
ATOM 2507 C CA . VAL B 1 147 ? 100.859 104.147 10.231 1.00 74.29 170 VAL B CA 1
ATOM 2508 C C . VAL B 1 147 ? 100.643 105.650 10.455 1.00 84.16 170 VAL B C 1
ATOM 2509 O O . VAL B 1 147 ? 101.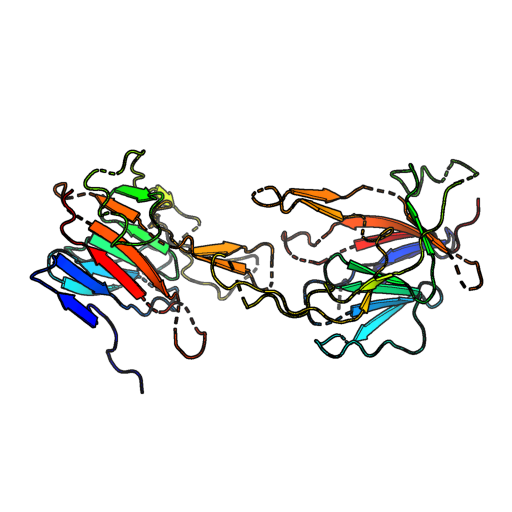431 106.299 11.158 1.00 81.02 170 VAL B O 1
ATOM 2513 N N . ASP B 1 148 ? 99.629 106.213 9.777 1.00 88.78 171 ASP B N 1
ATOM 2514 C CA . ASP B 1 148 ? 99.342 107.647 9.859 1.00 92.56 171 ASP B CA 1
ATOM 2515 C C . ASP B 1 148 ? 98.336 107.890 10.985 1.00 98.79 171 ASP B C 1
ATOM 2516 O O . ASP B 1 148 ? 97.136 107.699 10.803 1.00 100.88 171 ASP B O 1
ATOM 2521 N N . THR B 1 149 ? 98.848 108.305 12.150 1.00 94.64 172 THR B N 1
ATOM 2522 C CA . THR B 1 149 ? 98.092 108.520 13.382 1.00 95.21 172 THR B CA 1
ATOM 2523 C C . THR B 1 149 ? 97.331 109.851 13.360 1.00 107.18 172 THR B C 1
ATOM 2524 O O . THR B 1 149 ? 96.476 110.062 14.221 1.00 108.46 172 THR B O 1
ATOM 2528 N N . SER B 1 150 ? 97.602 110.732 12.375 1.00 108.68 173 SER B N 1
ATOM 2529 C CA . SER B 1 150 ? 96.893 112.008 12.233 1.00 113.94 173 SER B CA 1
ATOM 2530 C C . SER B 1 150 ? 95.491 111.799 11.594 1.00 124.28 173 SER B C 1
ATOM 2531 O O . SER B 1 150 ? 94.755 112.767 11.384 1.00 128.76 173 SER B O 1
ATOM 2534 N N . GLU B 1 151 ? 95.132 110.534 11.301 1.00 121.28 174 GLU B N 1
ATOM 2535 C CA . GLU B 1 151 ? 93.858 110.131 10.710 1.00 126.22 174 GLU B CA 1
ATOM 2536 C C . GLU B 1 151 ? 93.033 109.321 11.715 1.00 128.67 174 GLU B C 1
ATOM 2537 O O . GLU B 1 151 ? 93.594 108.587 12.545 1.00 123.74 174 GLU B O 1
ATOM 2544 N N . PRO B 1 153 ? 89.941 106.606 11.421 1.00 129.73 176 PRO B N 1
ATOM 2545 C CA . PRO B 1 153 ? 90.964 105.739 12.050 1.00 122.98 176 PRO B CA 1
ATOM 2546 C C . PRO B 1 153 ? 92.335 105.902 11.372 1.00 122.04 176 PRO B C 1
ATOM 2547 O O . PRO B 1 153 ? 92.354 106.490 10.287 1.00 126.29 176 PRO B O 1
ATOM 2551 N N . PRO B 1 154 ? 93.480 105.413 11.930 1.00 109.69 177 PRO B N 1
ATOM 2552 C CA . PRO B 1 154 ? 94.773 105.605 11.234 1.00 106.03 177 PRO B CA 1
ATOM 2553 C C . PRO B 1 154 ? 94.847 104.856 9.893 1.00 109.36 177 PRO B C 1
ATOM 2554 O O . PRO B 1 154 ? 94.142 103.857 9.676 1.00 111.00 177 PRO B O 1
ATOM 2558 N N . ILE B 1 155 ? 95.685 105.381 8.978 1.00 103.51 178 ILE B N 1
ATOM 2559 C CA . ILE B 1 155 ? 95.872 104.831 7.637 1.00 104.21 178 ILE B CA 1
ATOM 2560 C C . ILE B 1 155 ? 97.184 104.033 7.582 1.00 99.38 178 ILE B C 1
ATOM 2561 O O . ILE B 1 155 ? 98.273 104.589 7.772 1.00 95.32 178 ILE B O 1
ATOM 2566 N N . TYR B 1 156 ? 97.040 102.729 7.282 1.00 94.08 179 TYR B N 1
ATOM 2567 C CA . TYR B 1 156 ? 98.119 101.772 7.121 1.00 89.99 179 TYR B CA 1
ATOM 2568 C C . TYR B 1 156 ? 98.504 101.723 5.645 1.00 95.14 179 TYR B C 1
ATOM 2569 O O . TYR B 1 156 ? 97.713 101.310 4.790 1.00 97.45 179 TYR B O 1
ATOM 2578 N N . THR B 1 157 ? 99.716 102.206 5.346 1.00 89.68 180 THR B N 1
ATOM 2579 C CA . THR B 1 157 ? 100.217 102.291 3.983 1.00 91.13 180 THR B CA 1
ATOM 2580 C C . THR B 1 157 ? 101.564 101.550 3.874 1.00 88.46 180 THR B C 1
ATOM 2581 O O . THR B 1 157 ? 102.610 102.155 4.171 1.00 83.80 180 THR B O 1
ATOM 2585 N N . PRO B 1 158 ? 101.578 100.252 3.449 1.00 83.88 181 PRO B N 1
ATOM 2586 C CA . PRO B 1 158 ? 102.867 99.584 3.259 1.00 80.73 181 PRO B CA 1
ATOM 2587 C C . PRO B 1 158 ? 103.608 100.259 2.116 1.00 86.35 181 PRO B C 1
ATOM 2588 O O . PRO B 1 158 ? 102.984 100.587 1.111 1.00 89.27 181 PRO B O 1
ATOM 2592 N N . SER B 1 159 ? 104.911 100.530 2.290 1.00 80.35 182 SER B N 1
ATOM 2593 C CA . SER B 1 159 ? 105.702 101.191 1.257 1.00 82.14 182 SER B CA 1
ATOM 2594 C C . SER B 1 159 ? 105.714 100.371 -0.046 1.00 89.66 182 SER B C 1
ATOM 2595 O O . SER B 1 159 ? 105.712 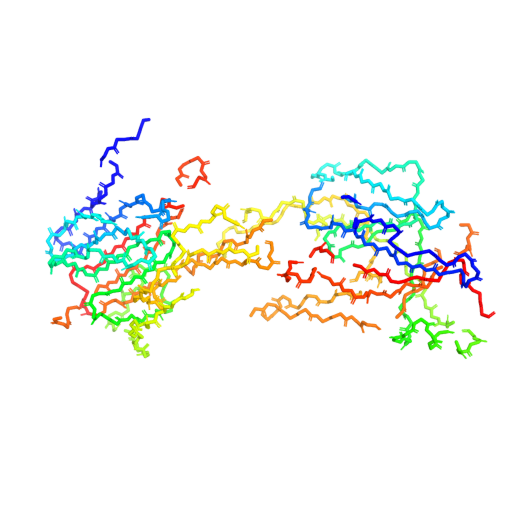100.950 -1.138 1.00 93.03 182 SER B O 1
ATOM 2598 N N . ASN B 1 160 ? 105.695 99.013 0.100 1.00 85.05 183 ASN B N 1
ATOM 2599 C CA . ASN B 1 160 ? 105.739 97.994 -0.954 1.00 86.54 183 ASN B CA 1
ATOM 2600 C C . ASN B 1 160 ? 107.105 98.060 -1.643 1.00 91.39 183 ASN B C 1
ATOM 2601 O O . ASN B 1 160 ? 107.280 97.535 -2.748 1.00 94.99 183 ASN B O 1
ATOM 2617 N N . VAL B 1 162 ? 111.458 97.602 -1.789 1.00 75.97 185 VAL B N 1
ATOM 2618 C CA . VAL B 1 162 ? 112.501 96.628 -1.495 1.00 71.31 185 VAL B CA 1
ATOM 2619 C C . VAL B 1 162 ? 113.562 97.340 -0.639 1.00 72.68 185 VAL B C 1
ATOM 2620 O O . VAL B 1 162 ? 114.026 98.425 -0.989 1.00 75.73 185 VAL B O 1
ATOM 2624 N N . TYR B 1 163 ? 113.921 96.736 0.492 1.00 63.52 186 TYR B N 1
ATOM 2625 C CA . TYR B 1 163 ? 114.915 97.267 1.419 1.00 59.90 186 TYR B CA 1
ATOM 2626 C C . TYR B 1 163 ? 116.208 96.465 1.332 1.00 61.40 186 TYR B C 1
ATOM 2627 O O . TYR B 1 163 ? 116.188 95.236 1.290 1.00 57.81 186 TYR B O 1
ATOM 2636 N N . LEU B 1 164 ? 117.333 97.168 1.296 1.00 59.99 187 LEU B N 1
ATOM 2637 C CA . LEU B 1 164 ? 118.626 96.513 1.329 1.00 59.41 187 LEU B CA 1
ATOM 2638 C C . LEU B 1 164 ? 119.139 96.542 2.731 1.00 61.48 187 LEU B C 1
ATOM 2639 O O . LEU B 1 164 ? 119.166 97.602 3.346 1.00 61.63 187 LEU B O 1
ATOM 2644 N N . LEU B 1 165 ? 119.476 95.373 3.272 1.00 56.93 188 LEU B N 1
ATOM 2645 C CA . LEU B 1 165 ? 120.049 95.267 4.605 1.00 54.38 188 LEU B CA 1
ATOM 2646 C C . LEU B 1 165 ? 121.519 94.858 4.485 1.00 60.83 188 LEU B C 1
ATOM 2647 O O . LEU B 1 165 ? 121.821 93.743 4.047 1.00 59.95 188 LEU B O 1
ATOM 2652 N N . ARG B 1 166 ? 122.433 95.785 4.831 1.00 59.91 189 ARG B N 1
ATOM 2653 C CA . ARG B 1 166 ? 123.854 95.474 4.861 1.00 61.22 189 ARG B CA 1
ATOM 2654 C C . ARG B 1 166 ? 124.205 95.093 6.294 1.00 63.95 189 ARG B C 1
ATOM 2655 O O . ARG B 1 166 ? 124.128 95.923 7.200 1.00 64.73 189 ARG B O 1
ATOM 2682 N N . ASP B 1 169 ? 129.081 91.865 8.431 1.00 63.91 192 ASP B N 1
ATOM 2683 C CA . ASP B 1 169 ? 130.091 91.147 7.650 1.00 65.87 192 ASP B CA 1
ATOM 2684 C C . ASP B 1 169 ? 130.124 91.598 6.169 1.00 73.96 192 ASP B C 1
ATOM 2685 O O . ASP B 1 169 ? 130.846 90.994 5.360 1.00 76.36 192 ASP B O 1
ATOM 2690 N N . ASP B 1 170 ? 129.384 92.676 5.837 1.00 71.26 193 ASP B N 1
ATOM 2691 C CA . ASP B 1 170 ? 129.275 93.318 4.514 1.00 73.79 193 ASP B CA 1
ATOM 2692 C C . ASP B 1 170 ? 128.458 92.454 3.522 1.00 76.19 193 ASP B C 1
ATOM 2693 O O . ASP B 1 170 ? 128.389 92.813 2.340 1.00 76.70 193 ASP B O 1
ATOM 2698 N N . THR B 1 171 ? 127.772 91.388 4.009 1.00 70.35 194 THR B N 1
ATOM 2699 C CA . THR B 1 171 ? 126.850 90.630 3.158 1.00 68.10 194 THR B CA 1
ATOM 2700 C C . THR B 1 171 ? 125.575 91.434 3.113 1.00 70.25 194 THR B C 1
ATOM 2701 O O . THR B 1 171 ? 125.341 92.273 3.998 1.00 68.90 194 THR B O 1
ATOM 2713 N N . ALA B 1 173 ? 121.220 91.648 2.113 1.00 59.23 196 ALA B N 1
ATOM 2714 C CA . ALA B 1 173 ? 119.910 91.052 1.891 1.00 57.19 196 ALA B CA 1
ATOM 2715 C C . ALA B 1 173 ? 118.983 92.056 1.274 1.00 63.84 196 ALA B C 1
ATOM 2716 O O . ALA B 1 173 ? 119.065 93.242 1.583 1.00 64.42 196 ALA B O 1
ATOM 2718 N N . ALA B 1 174 ? 118.109 91.583 0.389 1.00 61.63 197 ALA B N 1
ATOM 2719 C CA . ALA B 1 174 ? 117.040 92.364 -0.221 1.00 62.34 197 ALA B CA 1
ATOM 2720 C C . ALA B 1 174 ? 115.736 91.886 0.403 1.00 63.94 197 ALA B C 1
ATOM 2721 O O . ALA B 1 174 ? 115.467 90.688 0.371 1.00 63.89 197 ALA B O 1
ATOM 2723 N N . ILE B 1 175 ? 115.013 92.772 1.099 1.00 58.50 198 ILE B N 1
ATOM 2724 C CA . ILE B 1 175 ? 113.810 92.432 1.865 1.00 56.66 198 ILE B CA 1
ATOM 2725 C C . ILE B 1 175 ? 112.600 93.263 1.372 1.00 64.48 198 ILE B C 1
ATOM 2726 O O . ILE B 1 175 ? 112.709 94.471 1.156 1.00 64.60 198 ILE B O 1
ATOM 2731 N N . ARG B 1 176 ? 111.452 92.594 1.197 1.00 63.17 199 ARG B N 1
ATOM 2732 C CA . ARG B 1 176 ? 110.186 93.219 0.822 1.00 65.58 199 ARG B CA 1
ATOM 2733 C C . ARG B 1 176 ? 109.084 92.593 1.650 1.00 70.21 199 ARG B C 1
ATOM 2734 O O . ARG B 1 176 ? 108.995 91.364 1.713 1.00 71.11 199 ARG B O 1
ATOM 2742 N N . LEU B 1 177 ? 108.257 93.431 2.291 1.00 65.51 200 LEU B N 1
ATOM 2743 C CA . LEU B 1 177 ? 107.148 92.968 3.116 1.00 63.78 200 LEU B CA 1
ATOM 2744 C C . LEU B 1 177 ? 106.032 92.440 2.234 1.00 73.42 200 LEU B C 1
ATOM 2745 O O . LEU B 1 177 ? 105.601 93.125 1.302 1.00 75.92 200 LEU B O 1
ATOM 2750 N N . VAL B 1 178 ? 105.554 91.230 2.533 1.00 71.75 201 VAL B N 1
ATOM 2751 C CA . VAL B 1 178 ? 104.458 90.661 1.774 1.00 76.42 201 VAL B CA 1
ATOM 2752 C C . VAL B 1 178 ? 103.154 91.093 2.449 1.00 82.64 201 VAL B C 1
ATOM 2753 O O . VAL B 1 178 ? 102.292 91.645 1.773 1.00 87.48 201 VAL B O 1
ATOM 2757 N N . SER B 1 179 ? 103.015 90.879 3.760 1.00 75.54 202 SER B N 1
ATOM 2758 C CA . SER B 1 179 ? 101.794 91.226 4.482 1.00 76.20 202 SER B CA 1
ATOM 2759 C C . SER B 1 179 ? 102.088 91.610 5.924 1.00 76.59 202 SER B C 1
ATOM 2760 O O . SER B 1 179 ? 103.115 91.210 6.466 1.00 71.62 202 SER B O 1
ATOM 2763 N N . TYR B 1 180 ? 101.167 92.373 6.545 1.00 75.90 203 TYR B N 1
ATOM 2764 C CA . TYR B 1 180 ? 101.260 92.798 7.936 1.00 72.94 203 TYR B CA 1
ATOM 2765 C C . TYR B 1 180 ? 100.039 92.279 8.702 1.00 79.95 203 TYR B C 1
ATOM 2766 O O . TYR B 1 180 ? 99.825 92.650 9.860 1.00 77.67 203 TYR B O 1
ATOM 2783 N N . ASN B 1 182 ? 97.375 88.351 8.970 1.00 87.81 205 ASN B N 1
ATOM 2784 C CA . ASN B 1 182 ? 97.203 86.957 8.551 1.00 91.19 205 ASN B CA 1
ATOM 2785 C C . ASN B 1 182 ? 95.980 86.873 7.608 1.00 102.40 205 ASN B C 1
ATOM 2786 O O . ASN B 1 182 ? 95.320 87.893 7.364 1.00 103.25 205 ASN B O 1
ATOM 2791 N N . ALA B 1 183 ? 95.668 85.670 7.099 1.00 103.71 206 ALA B N 1
ATOM 2792 C CA . ALA B 1 183 ? 94.539 85.472 6.197 1.00 110.12 206 ALA B CA 1
ATOM 2793 C C . ALA B 1 183 ? 93.177 85.737 6.892 1.00 117.10 206 ALA B C 1
ATOM 2794 O O . ALA B 1 183 ? 92.217 86.066 6.197 1.00 121.93 206 ALA B O 1
ATOM 2796 N N . ALA B 1 184 ? 93.103 85.622 8.240 1.00 111.05 207 ALA B N 1
ATOM 2797 C CA . ALA B 1 184 ? 91.884 85.836 9.039 1.00 113.75 207 ALA B CA 1
ATOM 2798 C C . ALA B 1 184 ? 91.710 87.323 9.461 1.00 115.41 207 ALA B C 1
ATOM 2799 O O . ALA B 1 184 ? 90.757 87.659 10.180 1.00 117.01 207 ALA B O 1
ATOM 2801 N N . GLY B 1 185 ? 92.626 88.177 8.987 1.00 107.77 208 GLY B N 1
ATOM 2802 C CA . GLY B 1 185 ? 92.626 89.617 9.220 1.00 104.40 208 GLY B CA 1
ATOM 2803 C C . GLY B 1 185 ? 93.197 90.092 10.540 1.00 102.70 208 GLY B C 1
ATOM 2804 O O . GLY B 1 185 ? 92.796 91.148 11.026 1.00 102.85 208 GLY B O 1
ATOM 2805 N N . ILE B 1 186 ? 94.145 89.351 11.128 1.00 93.40 209 ILE B N 1
ATOM 2806 C CA . ILE B 1 186 ? 94.717 89.771 12.396 1.00 87.11 209 ILE B CA 1
ATOM 2807 C C . ILE B 1 186 ? 96.065 90.409 12.107 1.00 85.29 209 ILE B C 1
ATOM 2808 O O . ILE B 1 186 ? 96.941 89.812 11.475 1.00 83.28 209 ILE B O 1
ATOM 2824 N N . GLY B 1 188 ? 99.730 92.061 12.906 1.00 65.32 211 GLY B N 1
ATOM 2825 C CA . GLY B 1 188 ? 100.909 91.666 13.670 1.00 62.49 211 GLY B CA 1
ATOM 2826 C C . GLY B 1 188 ? 101.576 90.413 13.153 1.00 66.04 211 GLY B C 1
ATOM 2827 O O . GLY B 1 188 ? 102.671 90.079 13.597 1.00 63.85 211 GLY B O 1
ATOM 2828 N N . TYR B 1 189 ? 100.919 89.707 12.228 1.00 64.62 212 TYR B N 1
ATOM 2829 C CA . TYR B 1 189 ? 101.472 88.521 11.597 1.00 65.30 212 TYR B CA 1
ATOM 2830 C C . TYR B 1 189 ? 102.238 89.027 10.381 1.00 67.06 212 TYR B C 1
ATOM 2831 O O . TYR B 1 189 ? 101.646 89.447 9.384 1.00 67.95 212 TYR B O 1
ATOM 2848 N N . THR B 1 191 ? 104.946 88.861 7.331 1.00 64.33 214 THR B N 1
ATOM 2849 C CA . THR B 1 191 ? 105.497 87.967 6.310 1.00 65.37 214 THR B CA 1
ATOM 2850 C C . THR B 1 191 ? 106.355 88.784 5.344 1.00 68.65 214 THR B C 1
ATOM 2851 O O . THR B 1 191 ? 105.863 89.771 4.789 1.00 69.15 214 THR B O 1
ATOM 2855 N N . PHE B 1 192 ? 107.619 88.370 5.118 1.00 63.17 215 PHE B N 1
ATOM 2856 C CA . PHE B 1 192 ? 108.430 89.052 4.115 1.00 62.45 215 PHE B CA 1
ATOM 2857 C C . PHE B 1 192 ? 109.200 88.054 3.236 1.00 66.92 215 PHE B C 1
ATOM 2858 O O . PHE B 1 192 ? 109.547 86.956 3.673 1.00 65.52 215 PHE B O 1
ATOM 2866 N N . ASP B 1 193 ? 109.464 88.470 1.991 1.00 65.14 216 ASP B N 1
ATOM 2867 C CA . ASP B 1 193 ? 110.290 87.740 1.038 1.00 66.13 216 ASP B CA 1
ATOM 2868 C C . ASP B 1 193 ? 111.690 88.327 1.075 1.00 66.55 216 ASP B C 1
ATOM 2869 O O . ASP B 1 193 ? 111.850 89.523 1.326 1.00 64.46 216 ASP B O 1
ATOM 2874 N N . TYR B 1 194 ? 112.708 87.506 0.843 1.00 63.40 217 TYR B N 1
ATOM 2875 C CA . TYR B 1 194 ? 114.068 88.029 0.853 1.00 61.22 217 TYR B CA 1
ATOM 2876 C C . TYR B 1 194 ? 114.916 87.403 -0.264 1.00 65.96 217 TYR B C 1
ATOM 2877 O O . TYR B 1 194 ? 114.549 86.387 -0.847 1.00 66.25 217 TYR B O 1
ATOM 2886 N N . ILE B 1 195 ? 116.062 88.040 -0.530 1.00 62.89 218 ILE B N 1
ATOM 2887 C CA . ILE B 1 195 ? 117.174 87.570 -1.356 1.00 63.41 218 ILE B CA 1
ATOM 2888 C C . ILE B 1 195 ? 118.387 87.643 -0.463 1.00 65.54 218 ILE B C 1
ATOM 2889 O O . ILE B 1 195 ? 118.744 88.743 -0.030 1.00 62.69 218 ILE B O 1
ATOM 2894 N N . TYR B 1 196 ? 118.985 86.495 -0.123 1.00 62.26 219 TYR B N 1
ATOM 2895 C CA . TYR B 1 196 ? 120.177 86.512 0.695 1.00 60.28 219 TYR B CA 1
ATOM 2896 C C . TYR B 1 196 ? 121.052 85.332 0.326 1.00 66.35 219 TYR B C 1
ATOM 2897 O O . TYR B 1 196 ? 120.614 84.186 0.420 1.00 66.89 219 TYR B O 1
ATOM 2906 N N . PRO B 1 197 ? 122.319 85.612 -0.068 1.00 65.41 220 PRO B N 1
ATOM 2907 C CA . PRO B 1 197 ? 122.952 86.945 -0.167 1.00 64.65 220 PRO B CA 1
ATOM 2908 C C . PRO B 1 197 ? 122.621 87.617 -1.504 1.00 68.90 220 PRO B C 1
ATOM 2909 O O . PRO B 1 197 ? 122.620 86.961 -2.540 1.00 68.49 220 PRO B O 1
ATOM 2913 N N . TYR B 1 198 ? 122.301 88.922 -1.461 1.00 66.56 221 TYR B N 1
ATOM 2914 C CA . TYR B 1 198 ? 122.000 89.710 -2.649 1.00 68.21 221 TYR B CA 1
ATOM 2915 C C . TYR B 1 198 ? 123.310 90.189 -3.311 1.00 75.50 221 TYR B C 1
ATOM 2916 O O . TYR B 1 198 ? 124.149 90.832 -2.670 1.00 74.31 221 TYR B O 1
ATOM 2925 N N . GLU B 1 199 ? 123.431 89.891 -4.614 1.00 76.17 222 GLU B N 1
ATOM 2926 C CA . GLU B 1 199 ? 124.537 90.276 -5.478 1.00 80.36 222 GLU B CA 1
ATOM 2927 C C . GLU B 1 199 ? 123.998 90.735 -6.824 1.00 87.99 222 GLU B C 1
ATOM 2928 O O . GLU B 1 199 ? 123.265 89.976 -7.461 1.00 87.55 222 GLU B O 1
ATOM 2934 N N . PRO B 1 200 ? 124.375 91.943 -7.306 1.00 88.33 223 PRO B N 1
ATOM 2935 C CA . PRO B 1 200 ? 123.918 92.390 -8.636 1.00 91.68 223 PRO B CA 1
ATOM 2936 C C . PRO B 1 200 ? 124.364 91.435 -9.767 1.00 87.47 223 PRO B C 1
ATOM 2937 O O . PRO B 1 200 ? 125.415 90.773 -9.618 1.00 87.27 223 PRO B O 1
#

B-factor: mean 76.53, std 22.45, range [37.51, 180.26]

Solvent-accessible surface area: 18771 Å² total

Sequence (338 aa):
PETADFGFITIDHANHSGTVRVDATQYTWNYINLHTLQIDSAVTAEGADDPDTWDLAIHRYDVKTNGGEVLETDYQSLSALNAGSPQGIFVADEWTTNIAVDVSHGYLIYAPSDFNPELSWLNVDTSEPPIYTPSNVYLLRDDTAAIRLVSYNAAGIGYTFDYIYPYEPADFGFITIDHANHSGTVRVDATQYTWNYINLHTLQIDSAVTAEGADDPDTWDLAIHRYDVKTNGGEVLETDYQSLSALNAGSPQGIFVADEWTTNIAVDVSHEDNGYLIYAPSDFNPELSWLNVDTSEPPIYTPSNVYLLRDDTAAIRLVSYNAAGIGYTFDYIYPYEP

Radius of gyration: 26.43 Å; Cα contacts (8 Å, |Δi|>4): 747; chains: 2; bounding box: 74×47×61 Å

Organism: Bacteroides fragilis (strain ATCC 25285 / DSM 2151 / CCUG 4856 / JCM 11019 / LMG 10263 / NCTC 9343 / Onslow / VPI 2553 / EN-2) (NCBI:txid272559)